Protein AF-A0A1G2HU22-F1 (afdb_monomer)

Solvent-accessible surface area (backbone atoms only — not comparable to full-atom values): 16197 Å² total; per-residue (Å²): 141,85,81,88,82,76,82,80,78,79,79,76,75,81,66,76,78,79,74,48,72,68,58,50,56,30,50,55,49,40,50,53,67,69,37,73,82,42,47,43,65,58,50,53,56,60,51,58,79,68,75,67,52,62,64,51,36,46,33,49,35,37,51,60,44,58,76,45,46,92,72,53,77,56,61,43,31,52,51,21,42,51,44,26,54,35,38,74,72,69,74,46,52,69,68,57,46,54,52,27,48,51,43,19,52,50,54,31,53,54,33,72,68,54,56,82,95,44,49,74,60,26,54,55,50,34,51,46,23,54,46,22,39,56,32,46,58,60,74,81,49,68,96,59,43,66,65,44,29,50,49,43,34,55,48,42,55,57,51,49,52,53,52,51,51,52,50,36,57,73,75,61,77,50,62,71,69,62,55,49,54,54,48,35,38,53,50,33,43,45,47,41,27,38,46,26,84,48,28,73,39,14,94,44,49,89,68,59,71,71,84,58,71,54,40,52,51,33,85,84,26,46,39,48,54,48,42,49,47,30,59,75,70,62,45,48,85,48,34,46,60,51,42,54,45,34,45,78,35,67,56,80,57,63,67,63,44,52,58,36,69,40,94,66,69,60,56,73,50,22,34,69,47,25,54,69,70,61,66,70,69,97,71,86,86,84,131

Nearest PDB structures (foldseek):
  6o6o-assembly1_B  TM=2.304E-01  e=5.676E+00  Mycobacterium tuberculosis
  7p5c-assembly1_B  TM=1.121E-01  e=8.692E+00  Homo sapiens

Structure (mmCIF, N/CA/C/O backbone):
data_AF-A0A1G2HU22-F1
#
_entry.id   AF-A0A1G2HU22-F1
#
loop_
_atom_site.group_PDB
_atom_site.id
_atom_site.type_symbol
_atom_site.label_atom_id
_atom_site.label_alt_id
_atom_site.label_comp_id
_atom_site.label_asym_id
_atom_site.label_entity_id
_atom_site.label_seq_id
_atom_site.pdbx_PDB_ins_code
_atom_site.Cartn_x
_atom_site.Cartn_y
_atom_site.Cartn_z
_atom_site.occupancy
_atom_site.B_iso_or_equiv
_atom_site.auth_seq_id
_atom_site.auth_comp_id
_atom_site.auth_asym_id
_atom_site.auth_atom_id
_atom_site.pdbx_PDB_model_num
ATOM 1 N N . MET A 1 1 ? -5.763 43.547 71.398 1.00 42.28 1 MET A N 1
ATOM 2 C CA . MET A 1 1 ? -5.077 42.270 71.130 1.00 42.28 1 MET A CA 1
ATOM 3 C C . MET A 1 1 ? -5.684 41.731 69.855 1.00 42.28 1 MET A C 1
ATOM 5 O O . MET A 1 1 ? -6.799 41.233 69.882 1.00 42.28 1 MET A O 1
ATOM 9 N N . ALA A 1 2 ? -5.029 42.022 68.737 1.00 42.16 2 ALA A N 1
ATOM 10 C CA . ALA A 1 2 ? -5.410 41.575 67.410 1.00 42.16 2 ALA A CA 1
ATOM 11 C C . ALA A 1 2 ? -4.280 40.656 66.954 1.00 42.16 2 ALA A C 1
ATOM 13 O O . ALA A 1 2 ? -3.159 41.130 66.799 1.00 42.16 2 ALA A O 1
ATOM 14 N N . GLU A 1 3 ? -4.562 39.367 66.805 1.00 40.56 3 GLU A N 1
ATOM 15 C CA . GLU A 1 3 ? -3.652 38.424 66.162 1.00 40.56 3 GLU A CA 1
ATOM 16 C C . GLU A 1 3 ? -4.411 37.717 65.042 1.00 40.56 3 GLU A C 1
ATOM 18 O O . GLU A 1 3 ? -5.296 36.888 65.241 1.00 40.56 3 GLU A O 1
ATOM 23 N N . THR A 1 4 ? -4.079 38.172 63.842 1.00 43.22 4 THR A N 1
ATOM 24 C CA . THR A 1 4 ? -4.298 37.580 62.528 1.00 43.22 4 THR A CA 1
ATOM 25 C C . THR A 1 4 ? -3.760 36.150 62.490 1.00 43.22 4 THR A C 1
ATOM 27 O O . THR A 1 4 ? -2.552 35.953 62.579 1.00 43.22 4 THR A O 1
ATOM 30 N N . SER A 1 5 ? -4.632 35.160 62.290 1.00 41.53 5 SER A N 1
ATOM 31 C CA . SER A 1 5 ? -4.230 33.816 61.863 1.00 41.53 5 SER A CA 1
ATOM 32 C C . SER A 1 5 ? -4.478 33.711 60.360 1.00 41.53 5 SER A C 1
ATOM 34 O O . SER A 1 5 ? -5.604 33.520 59.902 1.00 41.53 5 SER A O 1
ATOM 36 N N . LEU A 1 6 ? -3.415 33.955 59.594 1.00 40.16 6 LEU A N 1
ATOM 37 C CA . LEU A 1 6 ? -3.333 33.633 58.177 1.00 40.16 6 LEU A CA 1
ATOM 38 C C . LEU A 1 6 ? -3.185 32.114 58.073 1.00 40.16 6 LEU A C 1
ATOM 40 O O . LEU A 1 6 ? -2.183 31.554 58.506 1.00 40.16 6 LEU A O 1
ATOM 44 N N . THR A 1 7 ? -4.193 31.448 57.522 1.00 41.09 7 THR A N 1
ATOM 45 C CA . THR A 1 7 ? -4.067 30.080 57.018 1.00 41.09 7 THR A CA 1
ATOM 46 C C . THR A 1 7 ? -3.057 30.080 55.874 1.00 41.09 7 THR A C 1
ATOM 48 O O . THR A 1 7 ? -3.370 30.541 54.775 1.00 41.09 7 THR A O 1
ATOM 51 N N . GLU A 1 8 ? -1.845 29.596 56.145 1.00 40.81 8 GLU A N 1
ATOM 52 C CA . GLU A 1 8 ? -0.852 29.247 55.131 1.00 40.81 8 GLU A CA 1
ATOM 53 C C . GLU A 1 8 ? -1.447 28.166 54.220 1.00 40.81 8 GLU A C 1
ATOM 55 O O . GLU A 1 8 ? -1.653 27.020 54.619 1.00 40.81 8 GLU A O 1
ATOM 60 N N . GLN A 1 9 ? -1.781 28.553 52.989 1.00 43.59 9 GLN A N 1
ATOM 61 C CA . GLN A 1 9 ? -1.995 27.606 51.905 1.00 43.59 9 GLN A CA 1
ATOM 62 C C . GLN A 1 9 ? -0.641 26.980 51.589 1.00 43.59 9 GLN A C 1
ATOM 64 O O . GLN A 1 9 ? 0.263 27.669 51.126 1.00 43.59 9 GLN A O 1
ATOM 69 N N . ASN A 1 10 ? -0.514 25.687 51.867 1.00 39.09 10 ASN A N 1
ATOM 70 C CA . ASN A 1 10 ? 0.615 24.873 51.451 1.00 39.09 10 ASN A CA 1
ATOM 71 C C . ASN A 1 10 ? 0.606 24.822 49.909 1.00 39.09 10 ASN A C 1
ATOM 73 O O . ASN A 1 10 ? -0.346 24.268 49.348 1.00 39.09 10 ASN A O 1
ATOM 77 N N . PRO A 1 11 ? 1.580 25.411 49.194 1.00 41.59 11 PRO A N 1
ATOM 78 C CA . PRO A 1 11 ? 1.723 25.162 47.775 1.00 41.59 11 PRO A CA 1
ATOM 79 C C . PRO A 1 11 ? 2.421 23.809 47.679 1.00 41.59 11 PRO A C 1
ATOM 81 O O . PRO A 1 11 ? 3.648 23.749 47.652 1.00 41.59 11 PRO A O 1
ATOM 84 N N . GLU A 1 12 ? 1.649 22.719 47.720 1.00 45.72 12 GLU A N 1
ATOM 85 C CA . GLU A 1 12 ? 2.188 21.426 47.315 1.00 45.72 12 GLU A CA 1
ATOM 86 C C . GLU A 1 12 ? 2.732 21.596 45.901 1.00 45.72 12 GLU A C 1
ATOM 88 O O . GLU A 1 12 ? 2.016 21.891 44.941 1.00 45.72 12 GLU A O 1
ATOM 93 N N . GLU A 1 13 ? 4.055 21.526 45.862 1.00 43.59 13 GLU A N 1
ATOM 94 C CA . GLU A 1 13 ? 4.917 21.454 44.711 1.00 43.59 13 GLU A CA 1
ATOM 95 C C . GLU A 1 13 ? 4.261 20.576 43.652 1.00 43.59 13 GLU A C 1
ATOM 97 O O . GLU A 1 13 ? 4.243 19.350 43.745 1.00 43.59 13 GLU A O 1
ATOM 102 N N . ASN A 1 14 ? 3.745 21.217 42.608 1.00 44.34 14 ASN A N 1
ATOM 103 C CA . ASN A 1 14 ? 3.513 20.558 41.339 1.00 44.34 14 ASN A CA 1
ATOM 104 C C . ASN A 1 14 ? 4.911 20.300 40.754 1.00 44.34 14 ASN A C 1
ATOM 106 O O . ASN A 1 14 ? 5.404 21.065 39.919 1.00 44.34 14 ASN A O 1
ATOM 110 N N . SER A 1 15 ? 5.618 19.307 41.307 1.00 46.81 15 SER A N 1
ATOM 111 C CA . SER A 1 15 ? 6.866 18.837 40.724 1.00 46.81 15 SER A CA 1
ATOM 112 C C . SER A 1 15 ? 6.523 18.378 39.303 1.00 46.81 15 SER A C 1
ATOM 114 O O . SER A 1 15 ? 5.485 17.738 39.105 1.00 46.81 15 SER A O 1
ATOM 116 N N . PRO A 1 16 ? 7.297 18.771 38.278 1.00 52.88 16 PRO A N 1
ATOM 117 C CA . PRO A 1 16 ? 7.058 18.264 36.937 1.00 52.88 16 PRO A CA 1
ATOM 118 C C . PRO A 1 16 ? 7.122 16.740 37.024 1.00 52.88 16 PRO A C 1
ATOM 120 O O . PRO A 1 16 ? 8.159 16.224 37.437 1.00 52.88 16 PRO A O 1
ATOM 123 N N . GLU A 1 17 ? 6.026 16.042 36.696 1.00 61.97 17 GLU A N 1
ATOM 124 C CA . GLU A 1 17 ? 6.013 14.579 36.612 1.00 61.97 17 GLU A CA 1
ATOM 125 C C . GLU A 1 17 ? 7.262 14.139 35.842 1.00 61.97 17 GLU A C 1
ATOM 127 O O . GLU A 1 17 ? 7.421 14.460 34.661 1.00 61.97 17 GLU A O 1
ATOM 132 N N . GLU A 1 18 ? 8.189 13.478 36.535 1.00 75.69 18 GLU A N 1
ATOM 133 C CA . GLU A 1 18 ? 9.461 13.067 35.959 1.00 75.69 18 GLU A CA 1
ATOM 134 C C . GLU A 1 18 ? 9.154 11.992 34.908 1.00 75.69 18 GLU A C 1
ATOM 136 O O . GLU A 1 18 ? 8.807 10.852 35.222 1.00 75.69 18 GLU A O 1
ATOM 141 N N . ILE A 1 19 ? 9.169 12.396 33.635 1.00 79.31 19 ILE A N 1
ATOM 142 C CA . ILE A 1 19 ? 8.834 11.524 32.509 1.00 79.31 19 ILE A CA 1
ATOM 143 C C . ILE A 1 19 ? 9.835 10.368 32.502 1.00 79.31 19 ILE A C 1
ATOM 145 O O . ILE A 1 19 ? 11.045 10.590 32.431 1.00 79.31 19 ILE A O 1
ATOM 149 N N . SER A 1 20 ? 9.337 9.130 32.551 1.00 86.25 20 SER A N 1
ATOM 150 C CA . SER A 1 20 ? 10.213 7.958 32.531 1.00 86.25 20 SER A CA 1
ATOM 151 C C . SER A 1 20 ? 11.048 7.916 31.238 1.00 86.25 20 SER A C 1
ATOM 153 O O . SER A 1 20 ? 10.565 8.331 30.179 1.00 86.25 20 SER A O 1
ATOM 155 N N . PRO A 1 21 ? 12.280 7.370 31.268 1.00 85.25 21 PRO A N 1
ATOM 156 C CA . PRO A 1 21 ? 13.103 7.224 30.064 1.00 85.25 21 PRO A CA 1
ATOM 157 C C . PRO A 1 21 ? 12.393 6.483 28.917 1.00 85.25 21 PRO A C 1
ATOM 159 O O . PRO A 1 21 ? 12.582 6.817 27.751 1.00 85.25 21 PRO A O 1
ATOM 162 N N . GLU A 1 22 ? 11.536 5.514 29.246 1.00 80.62 22 GLU A N 1
ATOM 163 C CA . GLU A 1 22 ? 10.733 4.758 28.277 1.00 80.62 22 GLU A CA 1
ATOM 164 C C . GLU A 1 22 ? 9.661 5.626 27.601 1.00 80.62 22 GLU A C 1
ATOM 166 O O . GLU A 1 22 ? 9.455 5.537 26.390 1.00 80.62 22 GLU A O 1
ATOM 171 N N . GLU A 1 23 ? 8.992 6.491 28.370 1.00 80.56 23 GLU A N 1
ATOM 172 C CA . GLU A 1 23 ? 7.986 7.423 27.856 1.00 80.56 23 GLU A CA 1
ATOM 173 C C . GLU A 1 23 ? 8.632 8.514 26.991 1.00 80.56 23 GLU A C 1
ATOM 175 O O . GLU A 1 23 ? 8.056 8.905 25.974 1.00 80.56 23 GLU A O 1
ATOM 180 N N . LEU A 1 24 ? 9.842 8.965 27.337 1.00 83.75 24 LEU A N 1
ATOM 181 C CA . LEU A 1 24 ? 10.611 9.890 26.504 1.00 83.75 24 LEU A CA 1
ATOM 182 C C . LEU A 1 24 ? 11.011 9.240 25.172 1.00 83.75 24 LEU A C 1
ATOM 184 O O . LEU A 1 24 ? 10.717 9.784 24.111 1.00 83.75 24 LEU A O 1
ATOM 188 N N . GLU A 1 25 ? 11.579 8.032 25.207 1.00 82.06 25 GLU A N 1
ATOM 189 C CA . GLU A 1 25 ? 11.969 7.302 23.994 1.00 82.06 25 GLU A CA 1
ATOM 190 C C . GLU A 1 25 ? 10.758 7.002 23.091 1.00 82.06 25 GLU A C 1
ATOM 192 O O . GLU A 1 25 ? 10.841 7.034 21.862 1.00 82.06 25 GLU A O 1
ATOM 197 N N . ARG A 1 26 ? 9.595 6.716 23.687 1.00 80.31 26 ARG A N 1
ATOM 198 C CA . ARG A 1 26 ? 8.328 6.567 22.963 1.00 80.31 26 ARG A CA 1
ATOM 199 C C . ARG A 1 26 ? 7.941 7.861 22.240 1.00 80.31 26 ARG A C 1
ATOM 201 O O . ARG A 1 26 ? 7.662 7.801 21.044 1.00 80.31 26 ARG A O 1
ATOM 208 N N . ARG A 1 27 ? 7.946 9.004 22.934 1.00 82.19 27 ARG A N 1
ATOM 209 C CA . ARG A 1 27 ? 7.609 10.319 22.354 1.00 82.19 27 ARG A CA 1
ATOM 210 C C . ARG A 1 27 ? 8.564 10.714 21.233 1.00 82.19 27 ARG A C 1
ATOM 212 O O . ARG A 1 27 ? 8.102 11.168 20.192 1.00 82.19 27 ARG A O 1
ATOM 219 N N . ASP A 1 28 ? 9.861 10.476 21.401 1.00 85.38 28 ASP A N 1
ATOM 220 C CA . ASP A 1 28 ? 10.865 10.774 20.374 1.00 85.38 28 ASP A CA 1
ATOM 221 C C . ASP A 1 28 ? 10.613 9.979 19.090 1.00 85.38 28 ASP A C 1
ATOM 223 O O . ASP A 1 28 ? 10.744 10.494 17.977 1.00 85.38 28 ASP A O 1
ATOM 227 N N . ARG A 1 29 ? 10.228 8.708 19.227 1.00 83.38 29 ARG A N 1
ATOM 228 C CA . ARG A 1 29 ? 9.889 7.868 18.079 1.00 83.38 29 ARG A CA 1
ATOM 229 C C . ARG A 1 29 ? 8.563 8.271 17.429 1.00 83.38 29 ARG A C 1
ATOM 231 O O . ARG A 1 29 ? 8.470 8.252 16.205 1.00 83.38 29 ARG A O 1
ATOM 238 N N . GLU A 1 30 ? 7.569 8.670 18.222 1.00 82.38 30 GLU A N 1
ATOM 239 C CA . GLU A 1 30 ? 6.296 9.218 17.731 1.00 82.38 30 GLU A CA 1
ATOM 240 C C . GLU A 1 30 ? 6.519 10.494 16.912 1.00 82.38 30 GLU A C 1
ATOM 242 O O . GLU A 1 30 ? 6.003 10.617 15.804 1.00 82.38 30 GLU A O 1
ATOM 247 N N . GLN A 1 31 ? 7.368 11.400 17.400 1.00 85.56 31 GLN A N 1
ATOM 248 C CA . GLN A 1 31 ? 7.752 12.605 16.667 1.00 85.56 31 GLN A CA 1
ATOM 249 C C . GLN A 1 31 ? 8.458 12.275 15.353 1.00 85.56 31 GLN A C 1
ATOM 251 O O . GLN A 1 31 ? 8.092 12.823 14.319 1.00 85.56 31 GLN A O 1
ATOM 256 N N . GLN A 1 32 ? 9.415 11.342 15.361 1.00 87.44 32 GLN A N 1
ATOM 257 C CA . GLN A 1 32 ? 10.073 10.900 14.128 1.00 87.44 32 GLN A CA 1
ATOM 258 C C . GLN A 1 32 ? 9.082 10.273 13.137 1.00 87.44 32 GLN A C 1
ATOM 260 O O . GLN A 1 32 ? 9.230 10.443 11.933 1.00 87.44 32 GLN A O 1
ATOM 265 N N . TRP A 1 33 ? 8.077 9.536 13.607 1.00 85.88 33 TRP A N 1
ATOM 266 C CA . TRP A 1 33 ? 7.070 8.926 12.736 1.00 85.88 33 TRP A CA 1
ATOM 267 C C . TRP A 1 33 ? 6.165 9.971 12.061 1.00 85.88 33 TRP A C 1
ATOM 269 O O . TRP A 1 33 ? 5.897 9.899 10.855 1.00 85.88 33 TRP A O 1
ATOM 279 N N . LEU A 1 34 ? 5.738 10.971 12.833 1.00 84.25 34 LEU A N 1
ATOM 280 C CA . LEU A 1 34 ? 4.860 12.047 12.373 1.00 84.25 34 LEU A CA 1
ATOM 281 C C . LEU A 1 34 ? 5.597 13.138 11.581 1.00 84.25 34 LEU A C 1
ATOM 283 O O . LEU A 1 34 ? 4.949 13.907 10.875 1.00 84.25 34 LEU A O 1
ATOM 287 N N . ASP A 1 35 ? 6.928 13.199 11.659 1.00 86.62 35 ASP A N 1
ATOM 288 C CA . ASP A 1 35 ? 7.737 14.178 10.933 1.00 86.62 35 ASP A CA 1
ATOM 289 C C . ASP A 1 35 ? 7.604 13.988 9.405 1.00 86.62 35 ASP A C 1
ATOM 291 O O . ASP A 1 35 ? 8.031 12.957 8.865 1.00 86.62 35 ASP A O 1
ATOM 295 N N . PRO A 1 36 ? 7.024 14.960 8.673 1.00 82.94 36 PRO A N 1
ATOM 296 C CA . PRO A 1 36 ? 6.849 14.867 7.226 1.00 82.94 36 PRO A CA 1
ATOM 297 C C . PRO A 1 36 ? 8.173 14.821 6.452 1.00 82.94 36 PRO A C 1
ATOM 299 O O . PRO A 1 36 ? 8.167 14.385 5.302 1.00 82.94 36 PRO A O 1
ATOM 302 N N . GLU A 1 37 ? 9.288 15.238 7.058 1.00 85.88 37 GLU A N 1
ATOM 303 C CA . GLU A 1 37 ? 10.620 15.217 6.446 1.00 85.88 37 GLU A CA 1
ATOM 304 C C . GLU A 1 37 ? 11.421 13.952 6.785 1.00 85.88 37 GLU A C 1
ATOM 306 O O . GLU A 1 37 ? 12.535 13.772 6.283 1.00 85.88 37 GLU A O 1
ATOM 311 N N . ASN A 1 38 ? 10.878 13.049 7.608 1.00 87.06 38 ASN A N 1
ATOM 312 C CA . ASN A 1 38 ? 11.565 11.802 7.909 1.00 87.06 38 ASN A CA 1
ATOM 313 C C . ASN A 1 38 ? 11.589 10.874 6.689 1.00 87.06 38 ASN A C 1
ATOM 315 O O . ASN A 1 38 ? 10.594 10.705 5.981 1.00 87.06 38 ASN A O 1
ATOM 319 N N . THR A 1 39 ? 12.736 10.241 6.447 1.00 88.62 39 THR A N 1
ATOM 320 C CA . THR A 1 39 ? 12.910 9.389 5.271 1.00 88.62 39 THR A CA 1
ATOM 321 C C . THR A 1 39 ? 12.218 8.044 5.451 1.00 88.62 39 THR A C 1
ATOM 323 O O . THR A 1 39 ? 12.166 7.478 6.548 1.00 88.62 39 THR A O 1
ATOM 326 N N . SER A 1 40 ? 11.751 7.473 4.344 1.00 89.56 40 SER A N 1
ATOM 327 C CA . SER A 1 40 ? 11.140 6.144 4.310 1.00 89.56 40 SER A CA 1
ATOM 328 C C . SER A 1 40 ? 12.052 5.067 4.896 1.00 89.56 40 SER A C 1
ATOM 330 O O . SER A 1 40 ? 11.573 4.152 5.562 1.00 89.56 40 SER A O 1
ATOM 332 N N . GLU A 1 41 ? 13.374 5.164 4.700 1.00 89.69 41 GLU A N 1
ATOM 333 C CA . GLU A 1 41 ? 14.332 4.224 5.290 1.00 89.69 41 GLU A CA 1
ATOM 334 C C . GLU A 1 41 ? 14.365 4.310 6.817 1.00 89.69 41 GLU A C 1
ATOM 336 O O . GLU A 1 41 ? 14.432 3.283 7.496 1.00 89.69 41 GLU A O 1
ATOM 341 N N . ASN A 1 42 ? 14.324 5.521 7.372 1.00 88.81 42 ASN A N 1
ATOM 342 C CA . ASN A 1 42 ? 14.274 5.721 8.816 1.00 88.81 42 ASN A CA 1
ATOM 343 C C . ASN A 1 42 ? 12.940 5.236 9.384 1.00 88.81 42 ASN A C 1
ATOM 345 O O . ASN A 1 42 ? 12.931 4.491 10.365 1.00 88.81 42 ASN A O 1
ATOM 349 N N . MET A 1 43 ? 11.828 5.561 8.725 1.00 88.44 43 MET A N 1
ATOM 350 C CA . MET A 1 43 ? 10.503 5.059 9.088 1.00 88.44 43 MET A CA 1
ATOM 351 C C . MET A 1 43 ? 10.457 3.523 9.079 1.00 88.44 43 MET A C 1
ATOM 353 O O . MET A 1 43 ? 10.009 2.919 10.051 1.00 88.44 43 MET A O 1
ATOM 357 N N . LEU A 1 44 ? 11.016 2.864 8.056 1.00 88.19 44 LEU A N 1
ATOM 358 C CA . LEU A 1 44 ? 11.132 1.400 7.988 1.00 88.19 44 LEU A CA 1
ATOM 359 C C . LEU A 1 44 ? 12.002 0.811 9.111 1.00 88.19 44 LEU A C 1
ATOM 361 O O . LEU A 1 44 ? 11.737 -0.297 9.584 1.00 88.19 44 LEU A O 1
ATOM 365 N N . ARG A 1 45 ? 13.044 1.517 9.567 1.00 87.44 45 ARG A N 1
ATOM 366 C CA . ARG A 1 45 ? 13.853 1.098 10.728 1.00 87.44 45 ARG A CA 1
ATOM 367 C C . ARG A 1 45 ? 13.083 1.226 12.040 1.00 87.44 45 ARG A C 1
ATOM 369 O O . ARG A 1 45 ? 13.253 0.363 12.904 1.00 87.44 45 ARG A O 1
ATOM 376 N N . LEU A 1 46 ? 12.252 2.260 12.177 1.00 84.38 46 LEU A N 1
ATOM 377 C CA . LEU A 1 46 ? 11.374 2.454 13.332 1.00 84.38 46 LEU A CA 1
ATOM 378 C C . LEU A 1 46 ? 10.385 1.289 13.457 1.00 84.38 46 LEU A C 1
ATOM 380 O O . LEU A 1 46 ? 10.329 0.646 14.506 1.00 84.38 46 LEU A O 1
ATOM 384 N N . VAL A 1 47 ? 9.690 0.940 12.368 1.00 80.81 47 VAL A N 1
ATOM 385 C CA . VAL A 1 47 ? 8.687 -0.140 12.381 1.00 80.81 47 VAL A CA 1
ATOM 386 C C . VAL A 1 47 ? 9.278 -1.549 12.454 1.00 80.81 47 VAL A C 1
ATOM 388 O O . VAL A 1 47 ? 8.621 -2.461 12.958 1.00 80.81 47 VAL A O 1
ATOM 391 N N . ARG A 1 48 ? 10.537 -1.761 12.036 1.00 79.75 48 ARG A N 1
ATOM 392 C CA . ARG A 1 48 ? 11.207 -3.071 12.169 1.00 79.75 48 ARG A CA 1
ATOM 393 C C . ARG A 1 48 ? 11.240 -3.555 13.615 1.00 79.75 48 ARG A C 1
ATOM 395 O O . ARG A 1 48 ? 11.034 -4.736 13.876 1.00 79.75 48 ARG A O 1
ATOM 402 N N . ARG A 1 49 ? 11.492 -2.644 14.559 1.00 68.06 49 ARG A N 1
ATOM 403 C CA . ARG A 1 49 ? 11.679 -2.964 15.985 1.00 68.06 49 ARG A CA 1
ATOM 404 C C . ARG A 1 49 ? 10.399 -3.414 16.690 1.00 68.06 49 ARG A C 1
ATOM 406 O O . ARG A 1 49 ? 10.461 -3.843 17.834 1.00 68.06 49 ARG A O 1
ATOM 413 N N . MET A 1 50 ? 9.261 -3.336 16.012 1.00 65.19 50 MET A N 1
ATOM 414 C CA . MET A 1 50 ? 7.956 -3.635 16.582 1.00 65.19 50 MET A CA 1
ATOM 415 C C . MET A 1 50 ? 7.424 -5.047 16.325 1.00 65.19 50 MET A C 1
ATOM 417 O O . MET A 1 50 ? 6.413 -5.420 16.913 1.00 65.19 50 MET A O 1
ATOM 421 N N . GLY A 1 51 ? 8.025 -5.806 15.404 1.00 59.75 51 GLY A N 1
ATOM 422 C CA . GLY A 1 51 ? 7.487 -7.115 15.010 1.00 59.75 51 GLY A CA 1
ATOM 423 C C . GLY A 1 51 ? 6.155 -7.041 14.244 1.00 59.75 51 GLY A C 1
ATOM 424 O O . GLY A 1 51 ? 5.261 -7.852 14.477 1.00 59.75 51 GLY A O 1
ATOM 425 N N . LEU A 1 52 ? 6.000 -6.055 13.350 1.00 65.06 52 LEU A N 1
ATOM 426 C CA . LEU A 1 52 ? 4.804 -5.905 12.509 1.00 65.06 52 LEU A CA 1
ATOM 427 C C . LEU A 1 52 ? 4.638 -7.053 11.498 1.00 65.06 52 LEU A C 1
ATOM 429 O O . LEU A 1 52 ? 5.602 -7.686 11.072 1.00 65.06 52 LEU A O 1
ATOM 433 N N . SER A 1 53 ? 3.389 -7.282 11.078 1.00 71.25 53 SER A N 1
ATOM 434 C CA . SER A 1 53 ? 3.004 -8.369 10.168 1.00 71.25 53 SER A CA 1
ATOM 435 C C . SER A 1 53 ? 3.701 -8.279 8.805 1.00 71.25 53 SER A C 1
ATOM 437 O O . SER A 1 53 ? 3.629 -7.251 8.127 1.00 71.25 53 SER A O 1
ATOM 439 N N . ARG A 1 54 ? 4.284 -9.400 8.349 1.00 79.19 54 ARG A N 1
ATOM 440 C CA . ARG A 1 54 ? 4.874 -9.589 7.005 1.00 79.19 54 ARG A CA 1
ATOM 441 C C . ARG A 1 54 ? 3.995 -9.046 5.879 1.00 79.19 54 ARG A C 1
ATOM 443 O O . ARG A 1 54 ? 4.496 -8.444 4.931 1.00 79.19 54 ARG A O 1
ATOM 450 N N . ARG A 1 55 ? 2.673 -9.209 6.011 1.00 86.56 55 ARG A N 1
ATOM 451 C CA . ARG A 1 55 ? 1.676 -8.707 5.056 1.00 86.56 55 ARG A CA 1
ATOM 452 C C . ARG A 1 55 ? 1.841 -7.209 4.784 1.00 86.56 55 ARG A C 1
ATOM 454 O O . ARG A 1 55 ? 1.755 -6.801 3.634 1.00 86.56 55 ARG A O 1
ATOM 461 N N . LYS A 1 56 ? 2.132 -6.398 5.804 1.00 87.19 56 LYS A N 1
ATOM 462 C CA . LYS A 1 56 ? 2.245 -4.937 5.669 1.00 87.19 56 LYS A CA 1
ATOM 463 C C . LYS A 1 56 ? 3.458 -4.523 4.832 1.00 87.19 56 LYS A C 1
ATOM 465 O O . LYS A 1 56 ? 3.316 -3.695 3.940 1.00 87.19 56 LYS A O 1
ATOM 470 N N . TYR A 1 57 ? 4.619 -5.156 5.028 1.00 88.56 57 TYR A N 1
ATOM 471 C CA . TYR A 1 57 ? 5.786 -4.916 4.167 1.00 88.56 57 TYR A CA 1
ATOM 472 C C . TYR A 1 57 ? 5.506 -5.296 2.712 1.00 88.56 57 TYR A C 1
ATOM 474 O O . TYR A 1 57 ? 5.845 -4.546 1.801 1.00 88.56 57 TYR A O 1
ATOM 482 N N . ARG A 1 58 ? 4.836 -6.430 2.487 1.00 90.62 58 ARG A N 1
ATOM 483 C CA . ARG A 1 58 ? 4.475 -6.894 1.140 1.00 90.62 58 ARG A CA 1
ATOM 484 C C . ARG A 1 58 ? 3.493 -5.932 0.456 1.00 90.62 58 ARG A C 1
ATOM 486 O O . ARG A 1 58 ? 3.676 -5.607 -0.715 1.00 90.62 58 ARG A O 1
ATOM 493 N N . LEU A 1 59 ? 2.510 -5.411 1.196 1.00 92.31 59 LEU A N 1
ATOM 494 C CA . LEU A 1 59 ? 1.586 -4.378 0.713 1.00 92.31 59 LEU A CA 1
ATOM 495 C C . LEU A 1 59 ? 2.296 -3.063 0.402 1.00 92.31 59 LEU A C 1
ATOM 497 O O . LEU A 1 59 ? 2.008 -2.462 -0.627 1.00 92.31 59 LEU A O 1
ATOM 501 N N . PHE A 1 60 ? 3.263 -2.655 1.227 1.00 93.50 60 PHE A N 1
ATOM 502 C CA . PHE A 1 60 ? 4.074 -1.468 0.959 1.00 93.50 60 PHE A CA 1
ATOM 503 C C . PHE A 1 60 ? 4.873 -1.617 -0.337 1.00 93.50 60 PHE A C 1
ATOM 505 O O . PHE A 1 60 ? 4.808 -0.743 -1.199 1.00 93.50 60 PHE A O 1
ATOM 512 N N . ILE A 1 61 ? 5.540 -2.759 -0.536 1.00 93.81 61 ILE A N 1
ATOM 513 C CA . ILE A 1 61 ? 6.260 -3.040 -1.785 1.00 93.81 61 ILE A CA 1
ATOM 514 C C . ILE A 1 61 ? 5.304 -2.976 -2.988 1.00 93.81 61 ILE A C 1
ATOM 516 O O . ILE A 1 61 ? 5.622 -2.359 -4.007 1.00 93.81 61 ILE A O 1
ATOM 520 N N . ASN A 1 62 ? 4.112 -3.570 -2.877 1.00 94.81 62 ASN A N 1
ATOM 521 C CA . ASN A 1 62 ? 3.122 -3.561 -3.954 1.00 94.81 62 ASN A CA 1
ATOM 522 C C . ASN A 1 62 ? 2.579 -2.142 -4.229 1.00 94.81 62 ASN A C 1
ATOM 524 O O . ASN A 1 62 ? 2.475 -1.727 -5.384 1.00 94.81 62 ASN A O 1
ATOM 528 N N . ALA A 1 63 ? 2.323 -1.346 -3.188 1.00 95.38 63 ALA A N 1
ATOM 529 C CA . ALA A 1 63 ? 1.931 0.057 -3.315 1.00 95.38 63 ALA A CA 1
ATOM 530 C C . ALA A 1 63 ? 3.009 0.897 -4.024 1.00 95.38 63 ALA A C 1
ATOM 532 O O . ALA A 1 63 ? 2.692 1.657 -4.943 1.00 95.38 63 ALA A O 1
ATOM 533 N N . CYS A 1 64 ? 4.286 0.690 -3.687 1.00 95.00 64 CYS A N 1
ATOM 534 C CA . CYS A 1 64 ? 5.416 1.300 -4.388 1.00 95.00 64 CYS A CA 1
ATOM 535 C C . CYS A 1 64 ? 5.414 0.951 -5.884 1.00 95.00 64 CYS A C 1
ATOM 537 O O . CYS A 1 64 ? 5.536 1.849 -6.721 1.00 95.00 64 CYS A O 1
ATOM 539 N N . CYS A 1 65 ? 5.195 -0.322 -6.235 1.00 95.25 65 CYS A N 1
ATOM 540 C CA . CYS A 1 65 ? 5.087 -0.768 -7.627 1.00 95.25 65 CYS A CA 1
ATOM 541 C C . CYS A 1 65 ? 3.908 -0.105 -8.356 1.00 95.25 65 CYS A C 1
ATOM 543 O O . CYS A 1 65 ? 4.051 0.390 -9.476 1.00 95.25 65 CYS A O 1
ATOM 545 N N . ARG A 1 66 ? 2.739 -0.039 -7.707 1.00 94.75 66 ARG A N 1
ATOM 546 C CA . ARG A 1 66 ? 1.534 0.602 -8.255 1.00 94.75 66 ARG A CA 1
ATOM 547 C C . ARG A 1 66 ? 1.721 2.104 -8.483 1.00 94.75 66 ARG A C 1
ATOM 549 O O . ARG A 1 66 ? 1.153 2.637 -9.433 1.00 94.75 66 ARG A O 1
ATOM 556 N N . SER A 1 67 ? 2.562 2.782 -7.701 1.00 93.19 67 SER A N 1
ATOM 557 C CA . SER A 1 67 ? 2.832 4.220 -7.869 1.00 93.19 67 SER A CA 1
ATOM 558 C C . SER A 1 67 ? 3.525 4.580 -9.199 1.00 93.19 67 SER A C 1
ATOM 560 O O . SER A 1 67 ? 3.560 5.753 -9.588 1.00 93.19 67 SER A O 1
ATOM 562 N N . VAL A 1 68 ? 4.090 3.587 -9.898 1.00 92.25 68 VAL A N 1
ATOM 563 C CA . VAL A 1 68 ? 4.719 3.724 -11.224 1.00 92.25 68 VAL A CA 1
ATOM 564 C C . VAL A 1 68 ? 4.038 2.862 -12.288 1.00 92.25 68 VAL A C 1
ATOM 566 O O . VAL A 1 68 ? 4.602 2.638 -13.357 1.00 92.25 68 VAL A O 1
ATOM 569 N N . TRP A 1 69 ? 2.804 2.415 -12.037 1.00 93.81 69 TRP A N 1
ATOM 570 C CA . TRP A 1 69 ? 2.040 1.531 -12.925 1.00 93.81 69 TRP A CA 1
ATOM 571 C C . TRP A 1 69 ? 1.984 2.011 -14.382 1.00 93.81 69 TRP A C 1
ATOM 573 O O . TRP A 1 69 ? 2.192 1.233 -15.311 1.00 93.81 69 TRP A O 1
ATOM 583 N N . SER A 1 70 ? 1.767 3.313 -14.593 1.00 91.75 70 SER A N 1
ATOM 584 C CA . SER A 1 70 ? 1.717 3.926 -15.928 1.00 91.75 70 SER A CA 1
ATOM 585 C C . SER A 1 70 ? 3.049 3.872 -16.682 1.00 91.75 70 SER A C 1
ATOM 587 O O . SER A 1 70 ? 3.060 3.982 -17.904 1.00 91.75 70 SER A O 1
ATOM 589 N N . SER A 1 71 ? 4.163 3.700 -15.966 1.00 91.06 71 SER A N 1
ATOM 590 C CA . SER A 1 71 ? 5.506 3.576 -16.542 1.00 91.06 71 SER A CA 1
ATOM 591 C C . SER A 1 71 ? 5.892 2.125 -16.832 1.00 91.06 71 SER A C 1
ATOM 593 O O . SER A 1 71 ? 6.810 1.903 -17.613 1.00 91.06 71 SER A O 1
ATOM 595 N N . MET A 1 72 ? 5.203 1.138 -16.247 1.00 91.94 72 MET A N 1
ATOM 596 C CA . MET A 1 72 ? 5.399 -0.282 -16.559 1.00 91.94 72 MET A CA 1
ATOM 597 C C . MET A 1 72 ? 4.800 -0.581 -17.937 1.00 91.94 72 MET A C 1
ATOM 599 O O . MET A 1 72 ? 3.588 -0.743 -18.050 1.00 91.94 72 MET A O 1
ATOM 603 N N . ILE A 1 73 ? 5.628 -0.580 -18.987 1.00 86.44 73 ILE A N 1
ATOM 604 C CA . ILE A 1 73 ? 5.192 -0.830 -20.376 1.00 86.44 73 ILE A CA 1
ATOM 605 C C . ILE A 1 73 ? 5.104 -2.332 -20.662 1.00 86.44 73 ILE A C 1
ATOM 607 O O . ILE A 1 73 ? 4.179 -2.771 -21.339 1.00 86.44 73 ILE A O 1
ATOM 611 N N . ASP A 1 74 ? 6.057 -3.110 -20.148 1.00 91.31 74 ASP A N 1
ATOM 612 C CA . ASP A 1 74 ? 6.040 -4.567 -20.279 1.00 91.31 74 ASP A CA 1
ATOM 613 C C . ASP A 1 74 ? 4.966 -5.168 -19.372 1.00 91.31 74 ASP A C 1
ATOM 615 O O . ASP A 1 74 ? 4.989 -4.988 -18.149 1.00 91.31 74 ASP A O 1
ATOM 619 N N . GLU A 1 75 ? 4.027 -5.884 -19.983 1.00 94.44 75 GLU A N 1
ATOM 620 C CA . GLU A 1 75 ? 2.867 -6.443 -19.293 1.00 94.44 75 GLU A CA 1
ATOM 621 C C . GLU A 1 75 ? 3.274 -7.456 -18.215 1.00 94.44 75 GLU A C 1
ATOM 623 O O . GLU A 1 75 ? 2.651 -7.506 -17.158 1.00 94.44 75 GLU A O 1
ATOM 628 N N . ARG A 1 76 ? 4.409 -8.152 -18.381 1.00 95.94 76 ARG A N 1
ATOM 629 C CA . ARG A 1 76 ? 4.914 -9.115 -17.387 1.00 95.94 76 ARG A CA 1
ATOM 630 C C . ARG A 1 76 ? 5.233 -8.449 -16.045 1.00 95.94 76 ARG A C 1
ATOM 632 O O . ARG A 1 76 ? 5.126 -9.087 -14.996 1.00 95.94 76 ARG A O 1
ATOM 639 N N . CYS A 1 77 ? 5.587 -7.159 -16.045 1.00 95.38 77 CYS A N 1
ATOM 640 C CA . CYS A 1 77 ? 5.779 -6.391 -14.811 1.00 95.38 77 CYS A CA 1
ATOM 641 C C . CYS A 1 77 ? 4.444 -6.168 -14.089 1.00 95.38 77 CYS A C 1
ATOM 643 O O . CYS A 1 77 ? 4.366 -6.340 -12.874 1.00 95.38 77 CYS A O 1
ATOM 645 N N . ARG A 1 78 ? 3.393 -5.803 -14.832 1.00 96.50 78 ARG A N 1
ATOM 646 C CA . ARG A 1 78 ? 2.051 -5.550 -14.289 1.00 96.50 78 ARG A CA 1
ATOM 647 C C . ARG A 1 78 ? 1.407 -6.826 -13.769 1.00 96.50 78 ARG A C 1
ATOM 649 O O . ARG A 1 78 ? 0.950 -6.842 -12.627 1.00 96.50 78 ARG A O 1
ATOM 656 N N . GLU A 1 79 ? 1.475 -7.896 -14.556 1.00 96.19 79 GLU A N 1
ATOM 657 C CA . GLU A 1 79 ? 1.040 -9.238 -14.165 1.00 96.19 79 GLU A CA 1
ATOM 658 C C . GLU A 1 79 ? 1.713 -9.673 -12.858 1.00 96.19 79 GLU A C 1
ATOM 660 O O . GLU A 1 79 ? 1.040 -10.144 -11.944 1.00 96.19 79 GLU A O 1
ATOM 665 N N . THR A 1 80 ? 3.024 -9.445 -12.710 1.00 96.31 80 THR A N 1
ATOM 666 C CA . THR A 1 80 ? 3.750 -9.763 -11.468 1.00 96.31 80 THR A CA 1
ATOM 667 C C . THR A 1 80 ? 3.200 -9.007 -10.260 1.00 96.31 80 THR A C 1
ATOM 669 O O . THR A 1 80 ? 2.964 -9.613 -9.216 1.00 96.31 80 THR A O 1
ATOM 672 N N . VAL A 1 81 ? 2.936 -7.707 -10.394 1.00 96.06 81 VAL A N 1
ATOM 673 C CA . VAL A 1 81 ? 2.389 -6.875 -9.310 1.00 96.06 81 VAL A CA 1
ATOM 674 C C . VAL A 1 81 ? 0.962 -7.308 -8.937 1.00 96.06 81 VAL A C 1
ATOM 676 O O . VAL A 1 81 ? 0.580 -7.281 -7.764 1.00 96.06 81 VAL A O 1
ATOM 679 N N . GLU A 1 82 ? 0.167 -7.741 -9.915 1.00 95.31 82 GLU A N 1
ATOM 680 C CA . GLU A 1 82 ? -1.181 -8.280 -9.702 1.00 95.31 82 GLU A CA 1
ATOM 681 C C . GLU A 1 82 ? -1.182 -9.660 -9.048 1.00 95.31 82 GLU A C 1
ATOM 683 O O . GLU A 1 82 ? -1.971 -9.911 -8.137 1.00 95.31 82 GLU A O 1
ATOM 688 N N . VAL A 1 83 ? -0.287 -10.552 -9.471 1.00 95.38 83 VAL A N 1
ATOM 689 C CA . VAL A 1 83 ? -0.101 -11.863 -8.840 1.00 95.38 83 VAL A CA 1
ATOM 690 C C . VAL A 1 83 ? 0.375 -11.681 -7.402 1.00 95.38 83 VAL A C 1
ATOM 692 O O . VAL A 1 83 ? -0.191 -12.299 -6.504 1.00 95.38 83 VAL A O 1
ATOM 695 N N . ALA A 1 84 ? 1.332 -10.781 -7.156 1.00 93.06 84 ALA A N 1
ATOM 696 C CA . ALA A 1 84 ? 1.776 -10.441 -5.808 1.00 93.06 84 ALA A CA 1
ATOM 697 C C . ALA A 1 84 ? 0.616 -9.944 -4.933 1.00 93.06 84 ALA A C 1
ATOM 699 O O . ALA A 1 84 ? 0.496 -10.355 -3.784 1.00 93.06 84 ALA A O 1
ATOM 700 N N . ASP A 1 85 ? -0.269 -9.101 -5.472 1.00 92.56 85 ASP A N 1
ATOM 701 C CA . ASP A 1 85 ? -1.439 -8.601 -4.741 1.00 92.56 85 ASP A CA 1
ATOM 702 C C . ASP A 1 85 ? -2.391 -9.730 -4.333 1.00 92.56 85 ASP A C 1
ATOM 704 O O . ASP A 1 85 ? -2.781 -9.834 -3.172 1.00 92.56 85 ASP A O 1
ATOM 708 N N . ARG A 1 86 ? -2.718 -10.622 -5.275 1.00 91.56 86 ARG A N 1
ATOM 709 C CA . ARG A 1 86 ? -3.554 -11.798 -5.005 1.00 91.56 86 ARG A CA 1
ATOM 710 C C . ARG A 1 86 ? -2.885 -12.762 -4.030 1.00 91.56 86 ARG A C 1
ATOM 712 O O . ARG A 1 86 ? -3.570 -13.344 -3.194 1.00 91.56 86 ARG A O 1
ATOM 719 N N . TYR A 1 87 ? -1.568 -12.936 -4.120 1.00 90.19 87 TYR A N 1
ATOM 720 C CA . TYR A 1 87 ? -0.818 -13.815 -3.226 1.00 90.19 87 TYR A CA 1
ATOM 721 C C . TYR A 1 87 ? -0.818 -13.285 -1.791 1.00 90.19 87 TYR A C 1
ATOM 723 O O . TYR A 1 87 ? -1.028 -14.049 -0.854 1.00 90.19 87 TYR A O 1
ATOM 731 N N . ILE A 1 88 ? -0.638 -11.974 -1.598 1.00 88.94 88 ILE A N 1
ATOM 732 C CA . ILE A 1 88 ? -0.701 -11.340 -0.271 1.00 88.94 88 ILE A CA 1
ATOM 733 C C . ILE A 1 88 ? -2.048 -11.610 0.418 1.00 88.94 88 ILE A C 1
ATOM 735 O O . ILE A 1 88 ? -2.093 -11.766 1.638 1.00 88.94 88 ILE A O 1
ATOM 739 N N . GLU A 1 89 ? -3.127 -11.697 -0.361 1.00 86.44 89 GLU A N 1
ATOM 740 C CA . GLU A 1 89 ? -4.473 -12.017 0.120 1.00 86.44 89 GLU A CA 1
ATOM 741 C C . GLU A 1 89 ? -4.774 -13.526 0.198 1.00 86.44 89 GLU A C 1
ATOM 743 O O . GLU A 1 89 ? -5.891 -13.897 0.551 1.00 86.44 89 GLU A O 1
ATOM 748 N N . GLY A 1 90 ? -3.816 -14.402 -0.123 1.00 86.94 90 GLY A N 1
ATOM 749 C CA . GLY A 1 90 ? -4.001 -15.859 -0.101 1.00 86.94 90 GLY A CA 1
ATOM 750 C C . GLY A 1 90 ? -4.869 -16.410 -1.241 1.00 86.94 90 GLY A C 1
ATOM 751 O O . GLY A 1 90 ? -5.403 -17.508 -1.129 1.00 86.94 90 GLY A O 1
ATOM 752 N N . ILE A 1 91 ? -5.043 -15.648 -2.327 1.00 88.06 91 ILE A N 1
ATOM 753 C CA . ILE A 1 91 ? -5.867 -16.021 -3.493 1.00 88.06 91 ILE A CA 1
ATOM 754 C C . ILE A 1 91 ? -5.025 -16.704 -4.582 1.00 88.06 91 ILE A C 1
ATOM 756 O O . ILE A 1 91 ? -5.536 -17.531 -5.334 1.00 88.06 91 ILE A O 1
ATOM 760 N N . SER A 1 92 ? -3.748 -16.336 -4.703 1.00 88.88 92 SER A N 1
ATOM 761 C CA . SER A 1 92 ? -2.835 -16.881 -5.716 1.00 88.88 92 SER A CA 1
ATOM 762 C C . SER A 1 92 ? -2.065 -18.090 -5.192 1.00 88.88 92 SER A C 1
ATOM 764 O O . SER A 1 92 ? -1.713 -18.144 -4.019 1.00 88.88 92 SER A O 1
ATOM 766 N N . THR A 1 93 ? -1.730 -19.014 -6.090 1.00 88.88 93 THR A N 1
ATOM 767 C CA . THR A 1 93 ? -0.863 -20.169 -5.810 1.00 88.88 93 THR A CA 1
ATOM 768 C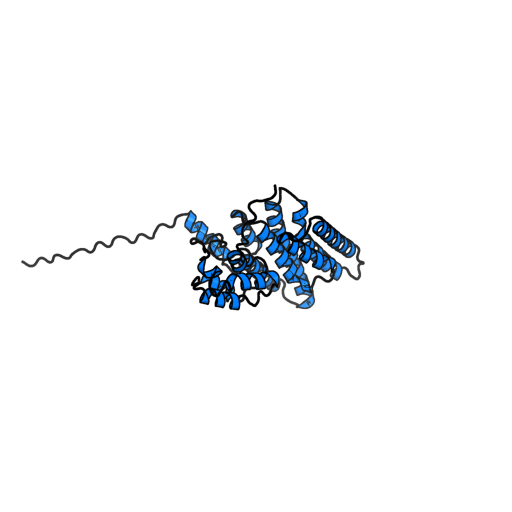 C . THR A 1 93 ? 0.623 -19.842 -5.980 1.00 88.88 93 THR A C 1
ATOM 770 O O . THR A 1 93 ? 0.987 -18.952 -6.756 1.00 88.88 93 THR A O 1
ATOM 773 N N . ASP A 1 94 ? 1.496 -20.639 -5.357 1.00 87.94 94 ASP A N 1
ATOM 774 C CA . ASP A 1 94 ? 2.951 -20.592 -5.567 1.00 87.94 94 ASP A CA 1
ATOM 775 C C . ASP A 1 94 ? 3.313 -20.729 -7.046 1.00 87.94 94 ASP A C 1
ATOM 777 O O . ASP A 1 94 ? 4.168 -20.017 -7.561 1.00 87.94 94 ASP A O 1
ATOM 781 N N . LYS A 1 95 ? 2.622 -21.617 -7.772 1.00 90.50 95 LYS A N 1
ATOM 782 C CA . LYS A 1 95 ? 2.859 -21.839 -9.204 1.00 90.50 95 LYS A CA 1
ATOM 783 C C . LYS A 1 95 ? 2.630 -20.569 -10.024 1.00 90.50 95 LYS A C 1
ATOM 785 O O . LYS A 1 95 ? 3.427 -20.272 -10.913 1.00 90.50 95 LYS A O 1
ATOM 790 N N . GLU A 1 96 ? 1.551 -19.840 -9.748 1.00 92.12 96 GLU A N 1
ATOM 791 C CA . GLU A 1 96 ? 1.287 -18.552 -10.398 1.00 92.12 96 GLU A CA 1
ATOM 792 C C . GLU A 1 96 ? 2.369 -17.527 -10.045 1.00 92.12 96 GLU A C 1
ATOM 794 O O . GLU A 1 96 ? 2.865 -16.837 -10.935 1.00 92.12 96 GLU A O 1
ATOM 799 N N . ALA A 1 97 ? 2.790 -17.479 -8.779 1.00 90.31 97 ALA A N 1
ATOM 800 C CA . ALA A 1 97 ? 3.846 -16.582 -8.328 1.00 90.31 97 ALA A CA 1
ATOM 801 C C . ALA A 1 97 ? 5.203 -16.858 -8.993 1.00 90.31 97 ALA A C 1
ATOM 803 O O . ALA A 1 97 ? 5.843 -15.935 -9.502 1.00 90.31 97 ALA A O 1
ATOM 804 N N . TYR A 1 98 ? 5.617 -18.125 -9.065 1.00 90.44 98 TYR A N 1
ATOM 805 C CA . TYR A 1 98 ? 6.834 -18.535 -9.767 1.00 90.44 98 TYR A CA 1
ATOM 806 C C . TYR A 1 98 ? 6.762 -18.231 -11.266 1.00 90.44 98 TYR A C 1
ATOM 808 O O . TYR A 1 98 ? 7.748 -17.778 -11.848 1.00 90.44 98 TYR A O 1
ATOM 816 N N . GLY A 1 99 ? 5.602 -18.452 -11.892 1.00 93.75 99 GLY A N 1
ATOM 817 C CA . GLY A 1 99 ? 5.379 -18.126 -13.300 1.00 93.75 99 GLY A CA 1
ATOM 818 C C . GLY A 1 99 ? 5.557 -16.634 -13.581 1.00 93.75 99 GLY A C 1
ATOM 819 O O . GLY A 1 99 ? 6.276 -16.264 -14.510 1.00 93.75 99 GLY A O 1
ATOM 820 N N . ALA A 1 100 ? 4.974 -15.782 -12.737 1.00 94.44 100 ALA A N 1
ATOM 821 C CA . ALA A 1 100 ? 5.108 -14.335 -12.846 1.00 94.44 100 ALA A CA 1
ATOM 822 C C . ALA A 1 100 ? 6.556 -13.866 -12.626 1.00 94.44 100 ALA A C 1
ATOM 824 O O . ALA A 1 100 ? 7.096 -13.117 -13.442 1.00 94.44 100 ALA A O 1
ATOM 825 N N . LEU A 1 101 ? 7.231 -14.390 -11.593 1.00 91.62 101 LEU A N 1
ATOM 826 C CA . LEU A 1 101 ? 8.642 -14.092 -11.332 1.00 91.62 101 LEU A CA 1
ATOM 827 C C . LEU A 1 101 ? 9.545 -14.491 -12.513 1.00 91.62 101 LEU A C 1
ATOM 829 O O . LEU A 1 101 ? 10.460 -13.758 -12.887 1.00 91.62 101 LEU A O 1
ATOM 833 N N . HIS A 1 102 ? 9.289 -15.646 -13.127 1.00 93.56 102 HIS A N 1
ATOM 834 C CA . HIS A 1 102 ? 10.006 -16.065 -14.328 1.00 93.56 102 HIS A CA 1
ATOM 835 C C . HIS A 1 102 ? 9.738 -15.117 -15.508 1.00 93.56 102 HIS A C 1
ATOM 837 O O . HIS A 1 102 ? 10.669 -14.728 -16.213 1.00 93.56 102 HIS A O 1
ATOM 843 N N . GLY A 1 103 ? 8.485 -14.692 -15.696 1.00 94.31 103 GLY A N 1
ATOM 844 C CA . GLY A 1 103 ? 8.097 -13.715 -16.714 1.00 94.31 103 GLY A CA 1
ATOM 845 C C . GLY A 1 103 ? 8.863 -12.396 -16.593 1.00 94.31 103 GLY A C 1
ATOM 846 O O . GLY A 1 103 ? 9.482 -11.956 -17.564 1.00 94.31 103 GLY A O 1
ATOM 847 N N . VAL A 1 104 ? 8.890 -11.791 -15.403 1.00 94.12 104 VAL A N 1
ATOM 848 C CA . VAL A 1 104 ? 9.604 -10.520 -15.187 1.00 94.12 104 VAL A CA 1
ATOM 849 C C . VAL A 1 104 ? 11.127 -10.669 -15.298 1.00 94.12 104 VAL A C 1
ATOM 851 O O . VAL A 1 104 ? 11.795 -9.769 -15.806 1.00 94.12 104 VAL A O 1
ATOM 854 N N . ASN A 1 105 ? 11.692 -11.822 -14.920 1.00 91.56 105 ASN A N 1
ATOM 855 C CA . ASN A 1 105 ? 13.115 -12.102 -15.128 1.00 91.56 105 ASN A CA 1
ATOM 856 C C . ASN A 1 105 ? 13.473 -12.184 -16.618 1.00 91.56 105 ASN A C 1
ATOM 858 O O . ASN A 1 105 ? 14.509 -11.655 -17.021 1.00 91.56 105 ASN A O 1
ATOM 862 N N . ASN A 1 106 ? 12.611 -12.781 -17.446 1.00 92.75 106 ASN A N 1
ATOM 863 C CA . ASN A 1 106 ? 12.798 -12.786 -18.898 1.00 92.75 106 ASN A CA 1
ATOM 864 C C . ASN A 1 106 ? 12.732 -11.367 -19.476 1.00 92.75 106 ASN A C 1
ATOM 866 O O . ASN A 1 106 ? 13.596 -11.000 -20.268 1.00 92.75 106 ASN A O 1
ATOM 870 N N . ALA A 1 107 ? 11.780 -10.544 -19.019 1.00 91.12 107 ALA A N 1
ATOM 871 C CA . ALA A 1 107 ? 11.694 -9.136 -19.413 1.00 91.12 107 ALA A CA 1
ATOM 872 C C . ALA A 1 107 ? 12.978 -8.360 -19.079 1.00 91.12 107 ALA A C 1
ATOM 874 O O . ALA A 1 107 ? 13.463 -7.566 -19.885 1.00 91.12 107 ALA A O 1
ATOM 875 N N . ASN A 1 108 ? 13.561 -8.618 -17.905 1.00 89.62 108 ASN A N 1
ATOM 876 C CA . ASN A 1 108 ? 14.831 -8.020 -17.505 1.00 89.62 108 ASN A CA 1
ATOM 877 C C . ASN A 1 108 ? 15.991 -8.456 -18.419 1.00 89.62 108 ASN A C 1
ATOM 879 O O . ASN A 1 108 ? 16.773 -7.619 -18.863 1.00 89.62 108 ASN A O 1
ATOM 883 N N . GLN A 1 109 ? 16.096 -9.752 -18.736 1.00 88.62 109 GLN A N 1
ATOM 884 C CA . GLN A 1 109 ? 17.137 -10.267 -19.638 1.00 88.62 109 GLN A CA 1
ATOM 885 C C . GLN A 1 109 ? 17.018 -9.681 -21.048 1.00 88.62 109 GLN A C 1
ATOM 887 O O . GLN A 1 109 ? 18.018 -9.272 -21.637 1.00 88.62 109 GLN A O 1
ATOM 892 N N . GLU A 1 110 ? 15.797 -9.581 -21.571 1.00 89.06 110 GLU A N 1
ATOM 893 C CA . GLU A 1 110 ? 15.532 -8.944 -22.861 1.00 89.06 110 GLU A CA 1
ATOM 894 C C . GLU A 1 110 ? 15.963 -7.470 -22.848 1.00 89.06 110 GLU A C 1
ATOM 896 O O . GLU A 1 110 ? 16.665 -7.030 -23.760 1.00 89.06 110 GLU A O 1
ATOM 901 N N . ALA A 1 111 ? 15.638 -6.726 -21.785 1.00 86.56 111 ALA A N 1
ATOM 902 C CA . ALA A 1 111 ? 16.050 -5.332 -21.633 1.00 86.56 111 ALA A CA 1
ATOM 903 C C . ALA A 1 111 ? 17.579 -5.168 -21.538 1.00 86.56 111 ALA A C 1
ATOM 905 O O . ALA A 1 111 ? 18.129 -4.237 -22.127 1.00 86.56 111 ALA A O 1
ATOM 906 N N . LEU A 1 112 ? 18.277 -6.083 -20.855 1.00 84.31 112 LEU A N 1
ATOM 907 C CA . LEU A 1 112 ? 19.745 -6.114 -20.789 1.00 84.31 112 LEU A CA 1
ATOM 908 C C . LEU A 1 112 ? 20.394 -6.412 -22.146 1.00 84.31 112 LEU A C 1
ATOM 910 O O . LEU A 1 112 ? 21.491 -5.931 -22.417 1.00 84.31 112 LEU A O 1
ATOM 914 N N . SER A 1 113 ? 19.723 -7.192 -22.995 1.00 83.19 113 SER A N 1
ATOM 915 C CA . SER A 1 113 ? 20.212 -7.567 -24.328 1.00 83.19 113 SER A CA 1
ATOM 916 C C . SER A 1 113 ? 19.944 -6.526 -25.425 1.00 83.19 113 SER A C 1
ATOM 918 O O . SER A 1 113 ? 20.340 -6.724 -26.574 1.00 83.19 113 SER A O 1
ATOM 920 N N . ALA A 1 114 ? 19.263 -5.424 -25.099 1.00 78.12 114 ALA A N 1
ATOM 921 C CA . ALA A 1 114 ? 18.913 -4.383 -26.059 1.00 78.12 114 ALA A CA 1
ATOM 922 C C . ALA A 1 114 ? 20.148 -3.629 -26.595 1.00 78.12 114 ALA A C 1
ATOM 924 O O . ALA A 1 114 ? 21.122 -3.399 -25.881 1.00 78.12 114 ALA A O 1
ATOM 925 N N . THR A 1 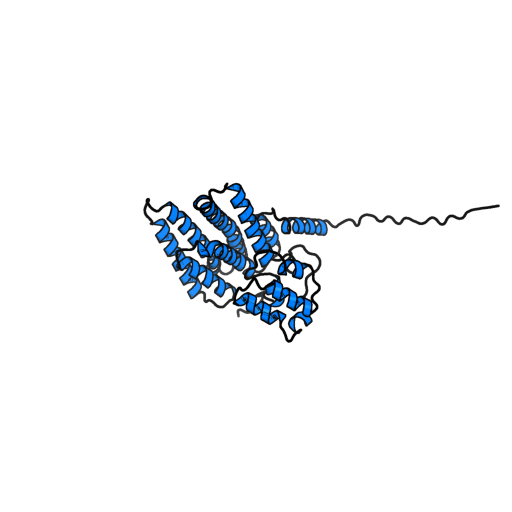115 ? 20.089 -3.216 -27.864 1.00 68.31 115 THR A N 1
ATOM 926 C CA . THR A 1 115 ? 21.192 -2.557 -28.586 1.00 68.31 115 THR A CA 1
ATOM 927 C C . THR A 1 115 ? 21.486 -1.133 -28.093 1.00 68.31 115 THR A C 1
ATOM 929 O O . THR A 1 115 ? 20.663 -0.499 -27.425 1.00 68.31 115 THR A O 1
ATOM 932 N N . GLU A 1 116 ? 22.660 -0.604 -28.469 1.00 62.19 116 GLU A N 1
ATOM 933 C CA . GLU A 1 116 ? 23.164 0.705 -28.021 1.00 62.19 116 GLU A CA 1
ATOM 934 C C . GLU A 1 116 ? 22.199 1.877 -28.296 1.00 62.19 116 GLU A C 1
ATOM 936 O O . GLU A 1 116 ? 22.048 2.767 -27.457 1.00 62.19 116 GLU A O 1
ATOM 941 N N . ASP A 1 117 ? 21.452 1.832 -29.403 1.00 60.53 117 ASP A N 1
ATOM 942 C CA . ASP A 1 117 ? 20.487 2.873 -29.787 1.00 60.53 117 ASP A CA 1
ATOM 943 C C . ASP A 1 117 ? 19.300 3.017 -28.809 1.00 60.53 117 ASP A C 1
ATOM 945 O O . ASP A 1 117 ? 18.575 4.013 -28.853 1.00 60.53 117 ASP A O 1
ATOM 949 N N . ASN A 1 118 ? 19.093 2.053 -27.900 1.00 66.00 118 ASN A N 1
ATOM 950 C CA . ASN A 1 118 ? 17.955 2.023 -26.977 1.00 66.00 118 ASN A CA 1
ATOM 951 C C . ASN A 1 118 ? 18.347 2.014 -25.484 1.00 66.00 118 ASN A C 1
ATOM 953 O O . ASN A 1 118 ? 17.465 1.917 -24.627 1.00 66.00 118 ASN A O 1
ATOM 957 N N . ILE A 1 119 ? 19.638 2.180 -25.151 1.00 64.75 119 ILE A N 1
ATOM 958 C CA . ILE A 1 119 ? 20.201 2.057 -23.783 1.00 64.75 119 ILE A CA 1
ATOM 959 C C . ILE A 1 119 ? 19.387 2.815 -22.729 1.00 64.75 119 I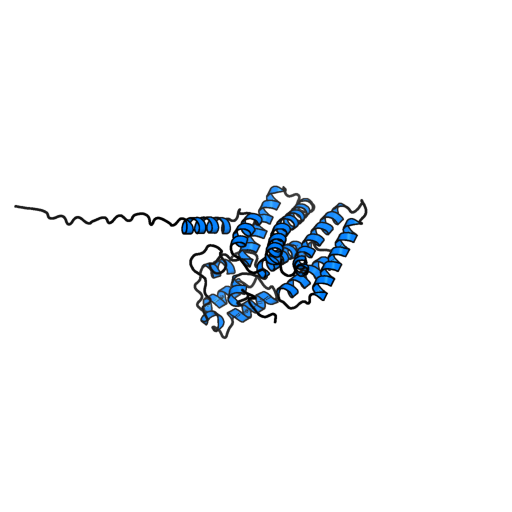LE A C 1
ATOM 961 O O . ILE A 1 119 ? 19.167 2.330 -21.613 1.00 64.75 119 ILE A O 1
ATOM 965 N N . MET A 1 120 ? 18.932 4.024 -23.066 1.00 61.47 120 MET A N 1
ATOM 966 C CA . MET A 1 120 ? 18.232 4.869 -22.108 1.00 61.47 120 MET A CA 1
ATOM 967 C C . MET A 1 120 ? 16.842 4.307 -21.767 1.00 61.47 120 MET A C 1
ATOM 969 O O . MET A 1 120 ? 16.466 4.340 -20.597 1.00 61.47 120 MET A O 1
ATOM 973 N N . ASN A 1 121 ? 16.101 3.747 -22.731 1.00 70.75 121 ASN A N 1
ATOM 974 C CA . ASN A 1 121 ? 14.828 3.062 -22.465 1.00 70.75 121 ASN A CA 1
ATOM 975 C C . ASN A 1 121 ? 15.051 1.723 -21.753 1.00 70.75 121 ASN A C 1
ATOM 977 O O . ASN A 1 121 ? 14.308 1.401 -20.827 1.00 70.75 121 ASN A O 1
ATOM 981 N N . SER A 1 122 ? 16.108 0.998 -22.122 1.00 77.19 122 SER A N 1
ATOM 982 C CA . SER A 1 122 ? 16.490 -0.261 -21.481 1.00 77.19 122 SER A CA 1
ATOM 983 C C . SER A 1 122 ? 16.786 -0.078 -19.996 1.00 77.19 122 SER A C 1
ATOM 985 O O . SER A 1 122 ? 16.331 -0.869 -19.181 1.00 77.19 122 SER A O 1
ATOM 987 N N . SER A 1 123 ? 17.460 1.012 -19.618 1.00 81.06 123 SER A N 1
ATOM 988 C CA . SER A 1 123 ? 17.790 1.301 -18.215 1.00 81.06 123 SER A CA 1
ATOM 989 C C . SER A 1 123 ? 16.545 1.488 -17.337 1.00 81.06 123 SER A C 1
ATOM 991 O O . SER A 1 123 ? 16.466 0.920 -16.251 1.00 81.06 123 SER A O 1
ATOM 993 N N . LEU A 1 124 ? 15.546 2.247 -17.812 1.00 84.31 124 LEU A N 1
ATOM 994 C CA . LEU A 1 124 ? 14.273 2.411 -17.095 1.00 84.31 124 LEU A CA 1
ATOM 995 C C . LEU A 1 124 ? 13.509 1.085 -17.015 1.00 84.31 124 LEU A C 1
ATOM 997 O O . LEU A 1 124 ? 12.980 0.744 -15.958 1.00 84.31 124 LEU A O 1
ATOM 1001 N N . GLN A 1 125 ? 13.469 0.338 -18.119 1.00 85.56 125 GLN A N 1
ATOM 1002 C CA . GLN A 1 125 ? 12.797 -0.956 -18.178 1.00 85.56 125 GLN A CA 1
ATOM 1003 C C . GLN A 1 125 ? 13.416 -1.955 -17.189 1.00 85.56 125 GLN A C 1
ATOM 1005 O O . GLN A 1 125 ? 12.683 -2.601 -16.445 1.00 85.56 125 GLN A O 1
ATOM 1010 N N . ILE A 1 126 ? 14.748 -2.013 -17.100 1.00 86.94 126 ILE A N 1
ATOM 1011 C CA . ILE A 1 126 ? 15.479 -2.825 -16.119 1.00 86.94 126 ILE A CA 1
ATOM 1012 C C . ILE A 1 126 ? 15.043 -2.459 -14.694 1.00 86.94 126 ILE A C 1
ATOM 1014 O O . ILE A 1 126 ? 14.604 -3.328 -13.940 1.00 86.94 126 ILE A O 1
ATOM 1018 N N . SER A 1 127 ? 15.067 -1.176 -14.321 1.00 88.50 127 SER A N 1
ATOM 1019 C CA . SER A 1 127 ? 14.642 -0.752 -12.978 1.00 88.50 127 SER A CA 1
ATOM 1020 C C . SER A 1 127 ? 13.184 -1.114 -12.667 1.00 88.50 127 SER A C 1
ATOM 1022 O O . SER A 1 127 ? 12.883 -1.548 -11.557 1.00 88.50 127 SER A O 1
ATOM 1024 N N . LEU A 1 128 ? 12.278 -0.993 -13.643 1.00 90.62 128 LEU A N 1
ATOM 1025 C CA . LEU A 1 128 ? 10.873 -1.378 -13.477 1.00 90.62 128 LEU A CA 1
ATOM 1026 C C . LEU A 1 128 ? 10.698 -2.893 -13.305 1.00 90.62 128 LEU A C 1
ATOM 1028 O O . LEU A 1 128 ? 9.868 -3.311 -12.498 1.00 90.62 128 LEU A O 1
ATOM 1032 N N . THR A 1 129 ? 11.483 -3.712 -14.012 1.00 90.94 129 THR A N 1
ATOM 1033 C CA . THR A 1 129 ? 11.460 -5.176 -13.840 1.00 90.94 129 THR A CA 1
ATOM 1034 C C . THR A 1 129 ? 11.973 -5.597 -12.463 1.00 90.94 129 THR A C 1
ATOM 1036 O O . THR A 1 129 ? 11.345 -6.433 -11.817 1.00 90.94 129 THR A O 1
ATOM 1039 N N . TYR A 1 130 ? 13.041 -4.970 -11.952 1.00 89.69 130 TYR A N 1
ATOM 1040 C CA . TYR A 1 130 ? 13.524 -5.215 -10.588 1.00 89.69 130 TYR A CA 1
ATOM 1041 C C . TYR A 1 130 ? 12.487 -4.837 -9.528 1.00 89.69 130 TYR A C 1
ATOM 1043 O O . TYR A 1 130 ? 12.238 -5.615 -8.603 1.00 89.69 130 TYR A O 1
ATOM 1051 N N . LEU A 1 131 ? 11.842 -3.679 -9.695 1.00 91.19 131 LEU A N 1
ATOM 1052 C CA . LEU A 1 131 ? 10.789 -3.221 -8.797 1.00 91.19 131 LEU A CA 1
ATOM 1053 C C . LEU A 1 131 ? 9.603 -4.200 -8.784 1.00 91.19 131 LEU A C 1
ATOM 1055 O O . LEU A 1 131 ? 9.167 -4.624 -7.717 1.00 91.19 131 LEU A O 1
ATOM 1059 N N . ALA A 1 132 ? 9.128 -4.624 -9.959 1.00 92.94 132 ALA A N 1
ATOM 1060 C CA . ALA A 1 132 ? 8.051 -5.605 -10.069 1.00 92.94 132 ALA A CA 1
ATOM 1061 C C . ALA A 1 132 ? 8.442 -6.964 -9.462 1.00 92.94 132 ALA A C 1
ATOM 1063 O O . ALA A 1 132 ? 7.671 -7.525 -8.683 1.00 92.94 132 ALA A O 1
ATOM 1064 N N . ALA A 1 133 ? 9.656 -7.464 -9.718 1.00 91.50 133 ALA A N 1
ATOM 1065 C CA . ALA A 1 133 ? 10.142 -8.714 -9.132 1.00 91.50 133 ALA A CA 1
ATOM 1066 C C . ALA A 1 133 ? 10.172 -8.664 -7.594 1.00 91.50 133 ALA A C 1
ATOM 1068 O O . ALA A 1 133 ? 9.785 -9.627 -6.931 1.00 91.50 133 ALA A O 1
ATOM 1069 N N . ARG A 1 134 ? 10.548 -7.527 -6.991 1.00 90.56 134 ARG A N 1
ATOM 1070 C CA . ARG A 1 134 ? 10.534 -7.363 -5.525 1.00 90.56 134 ARG A CA 1
ATOM 1071 C C . ARG A 1 134 ? 9.179 -7.588 -4.884 1.00 90.56 134 ARG A C 1
ATOM 1073 O O . ARG A 1 134 ? 9.137 -8.077 -3.756 1.00 90.56 134 ARG A O 1
ATOM 1080 N N . SER A 1 135 ? 8.093 -7.289 -5.593 1.00 89.69 135 SER A N 1
ATOM 1081 C CA . SER A 1 135 ? 6.742 -7.523 -5.080 1.00 89.69 135 SER A CA 1
ATOM 1082 C C . SER A 1 135 ? 6.444 -8.997 -4.804 1.00 89.69 135 SER A C 1
ATOM 1084 O O . SER A 1 135 ? 5.545 -9.269 -4.013 1.00 89.69 135 SER A O 1
ATOM 1086 N N . ILE A 1 136 ? 7.228 -9.928 -5.366 1.00 89.00 136 ILE A N 1
ATOM 1087 C CA . ILE A 1 136 ? 6.957 -11.368 -5.314 1.00 89.00 136 ILE A CA 1
ATOM 1088 C C . ILE A 1 136 ? 8.146 -12.230 -4.840 1.00 89.00 136 ILE A C 1
ATOM 1090 O O . ILE A 1 136 ? 7.960 -13.377 -4.448 1.00 89.00 136 ILE A O 1
ATOM 1094 N N . LEU A 1 137 ? 9.373 -11.687 -4.810 1.00 84.00 137 LEU A N 1
ATOM 1095 C CA . LEU A 1 137 ? 10.616 -12.423 -4.498 1.00 84.00 137 LEU A CA 1
ATOM 1096 C C . LEU A 1 137 ? 10.654 -13.108 -3.120 1.00 84.00 137 LEU A C 1
ATOM 1098 O O . LEU A 1 137 ? 11.390 -14.075 -2.927 1.00 84.00 137 LEU A O 1
ATOM 1102 N N . TRP A 1 138 ? 9.886 -12.617 -2.153 1.00 80.94 138 TRP A N 1
ATOM 1103 C CA . TRP A 1 138 ? 9.827 -13.179 -0.801 1.00 80.94 138 TRP A CA 1
ATOM 1104 C C . TRP A 1 138 ? 9.165 -14.565 -0.751 1.00 80.94 138 TRP A C 1
ATOM 1106 O O . TRP A 1 138 ? 9.418 -15.299 0.197 1.00 80.94 138 TRP A O 1
ATOM 1116 N N . ILE A 1 139 ? 8.407 -14.958 -1.781 1.00 76.12 139 ILE A N 1
ATOM 1117 C CA . ILE A 1 139 ? 7.741 -16.271 -1.879 1.00 76.12 139 ILE A CA 1
ATOM 1118 C C . ILE A 1 139 ? 8.751 -17.424 -1.948 1.00 76.12 139 ILE A C 1
ATOM 1120 O O . ILE A 1 139 ? 8.483 -18.525 -1.482 1.00 76.12 139 ILE A O 1
ATOM 1124 N N . ASN A 1 140 ? 9.959 -17.173 -2.457 1.00 67.62 140 ASN A N 1
ATOM 1125 C CA . ASN A 1 140 ? 10.951 -18.225 -2.682 1.00 67.62 140 ASN A CA 1
ATOM 1126 C C . ASN A 1 140 ? 11.681 -18.697 -1.414 1.00 67.62 140 ASN A C 1
ATOM 1128 O O . ASN A 1 140 ? 12.508 -19.600 -1.516 1.00 67.62 140 ASN A O 1
ATOM 1132 N N . ASN A 1 141 ? 11.463 -18.064 -0.256 1.00 62.38 141 ASN A N 1
ATOM 1133 C CA . ASN A 1 141 ? 12.462 -18.084 0.818 1.00 62.38 141 ASN A CA 1
ATOM 1134 C C . ASN A 1 141 ? 12.021 -18.669 2.173 1.00 62.38 141 ASN A C 1
ATOM 1136 O O . ASN A 1 141 ? 12.772 -18.535 3.140 1.00 62.38 141 ASN A O 1
ATOM 1140 N N . GLY A 1 142 ? 10.879 -19.363 2.250 1.00 61.66 142 GLY A N 1
ATOM 1141 C CA . GLY A 1 142 ? 10.503 -20.182 3.418 1.00 61.66 142 GLY A CA 1
ATOM 1142 C C . GLY A 1 142 ? 10.684 -19.485 4.782 1.00 61.66 142 GLY A C 1
ATOM 1143 O O . GLY A 1 142 ? 10.273 -18.345 4.966 1.00 61.66 142 GLY A O 1
ATOM 1144 N N . ASP A 1 143 ? 11.338 -20.145 5.742 1.00 48.56 143 ASP A N 1
ATOM 1145 C CA . ASP A 1 143 ? 11.410 -19.718 7.155 1.00 48.56 143 ASP A CA 1
ATOM 1146 C C . ASP A 1 143 ? 12.248 -18.444 7.453 1.00 48.56 143 ASP A C 1
ATOM 1148 O O . ASP A 1 143 ? 12.259 -17.973 8.590 1.00 48.56 143 ASP A O 1
ATOM 1152 N N . TYR A 1 144 ? 12.923 -17.833 6.465 1.00 53.47 144 TYR A N 1
ATOM 1153 C CA . TYR A 1 144 ? 13.688 -16.570 6.620 1.00 53.47 144 TYR A CA 1
ATOM 1154 C C . TYR A 1 144 ? 12.875 -15.307 6.250 1.00 53.47 144 TYR A C 1
ATOM 1156 O O . TYR A 1 144 ? 13.417 -14.243 5.944 1.00 53.47 144 TYR A O 1
ATOM 1164 N N . GLU A 1 145 ? 11.550 -15.422 6.249 1.00 57.38 145 GLU A N 1
ATOM 1165 C CA . GLU A 1 145 ? 10.605 -14.466 5.664 1.00 57.38 145 GLU A CA 1
ATOM 1166 C C . GLU A 1 145 ? 10.560 -13.059 6.297 1.00 57.38 145 GLU A C 1
ATOM 1168 O O . GLU A 1 145 ? 10.230 -12.091 5.596 1.00 57.38 145 GLU A O 1
ATOM 1173 N N . ASP A 1 146 ? 10.861 -12.923 7.593 1.00 58.22 146 ASP A N 1
ATOM 1174 C CA . ASP A 1 146 ? 10.709 -11.653 8.325 1.00 58.22 146 ASP A CA 1
ATOM 1175 C C . ASP A 1 146 ? 11.784 -10.632 7.928 1.00 58.22 146 ASP A C 1
ATOM 1177 O O . ASP A 1 146 ? 11.467 -9.504 7.530 1.00 58.22 146 ASP A O 1
ATOM 1181 N N . ASP A 1 147 ? 13.057 -11.041 7.947 1.00 68.88 147 ASP A N 1
ATOM 1182 C CA . ASP A 1 147 ? 14.167 -10.187 7.515 1.00 68.88 147 ASP A CA 1
ATOM 1183 C C . ASP A 1 147 ? 14.090 -9.888 6.012 1.00 68.88 147 ASP A C 1
ATOM 1185 O O . ASP A 1 147 ? 14.440 -8.787 5.583 1.00 68.88 147 ASP A O 1
ATOM 1189 N N . LEU A 1 148 ? 13.568 -10.822 5.210 1.00 75.56 148 LEU A N 1
ATOM 1190 C CA . LEU A 1 148 ? 13.456 -10.658 3.761 1.00 75.56 148 LEU A CA 1
ATOM 1191 C C . LEU A 1 148 ? 12.335 -9.706 3.344 1.00 75.56 148 LEU A C 1
ATOM 1193 O O . LEU A 1 148 ? 12.527 -8.930 2.409 1.00 75.56 148 LEU A O 1
ATOM 1197 N N . SER A 1 149 ? 11.189 -9.711 4.032 1.00 81.12 149 SER A N 1
ATOM 1198 C CA . SER A 1 149 ? 10.095 -8.780 3.718 1.00 81.12 149 SER A CA 1
ATOM 1199 C C . SER A 1 149 ? 10.494 -7.336 4.050 1.00 81.12 149 SER A C 1
ATOM 1201 O O . SER A 1 149 ? 10.269 -6.429 3.247 1.00 81.12 149 SER A O 1
ATOM 1203 N N . TRP A 1 150 ? 11.161 -7.121 5.191 1.00 85.62 150 TRP A N 1
ATOM 1204 C CA . TRP A 1 150 ? 11.705 -5.809 5.552 1.00 85.62 150 TRP A CA 1
ATOM 1205 C C . TRP A 1 150 ? 12.851 -5.380 4.626 1.00 85.62 150 TRP A C 1
ATOM 1207 O O . TRP A 1 150 ? 12.846 -4.253 4.131 1.00 85.62 150 TRP A O 1
ATOM 1217 N N . ALA A 1 151 ? 13.815 -6.264 4.342 1.00 87.31 151 ALA A N 1
ATOM 1218 C CA . ALA A 1 151 ? 14.911 -5.958 3.423 1.00 87.31 151 ALA A CA 1
ATOM 1219 C C . ALA A 1 151 ? 14.391 -5.654 2.010 1.00 87.31 151 ALA A C 1
ATOM 1221 O O . ALA A 1 151 ? 14.875 -4.729 1.361 1.00 87.31 151 ALA A O 1
ATOM 1222 N N . GLY A 1 152 ? 13.359 -6.374 1.562 1.00 89.12 152 GLY A N 1
ATOM 1223 C CA . GLY A 1 152 ? 12.648 -6.100 0.318 1.00 89.12 152 GLY A CA 1
ATOM 1224 C C . GLY A 1 152 ? 12.017 -4.709 0.305 1.00 89.12 152 GLY A C 1
ATOM 1225 O O . GLY A 1 152 ? 12.186 -3.980 -0.673 1.00 89.12 152 GLY A O 1
ATOM 1226 N N . ALA A 1 153 ? 11.357 -4.298 1.392 1.00 90.25 153 ALA A N 1
ATOM 1227 C CA . ALA A 1 153 ? 10.790 -2.956 1.530 1.00 90.25 153 ALA A CA 1
ATOM 1228 C C . ALA A 1 153 ? 11.875 -1.864 1.517 1.00 90.25 153 ALA A C 1
ATOM 1230 O O . ALA A 1 153 ? 11.764 -0.898 0.763 1.00 90.25 153 ALA A O 1
ATOM 1231 N N . MET A 1 154 ? 12.959 -2.056 2.276 1.00 90.88 154 MET A N 1
ATOM 1232 C CA . MET A 1 154 ? 14.113 -1.146 2.316 1.00 90.88 154 MET A CA 1
ATOM 1233 C C . MET A 1 154 ? 14.746 -0.965 0.948 1.00 90.88 154 MET A C 1
ATOM 1235 O O . MET A 1 154 ? 15.049 0.147 0.529 1.00 90.88 154 MET A O 1
ATOM 1239 N N . ALA A 1 155 ? 14.948 -2.068 0.240 1.00 91.06 155 ALA A N 1
ATOM 1240 C CA . ALA A 1 155 ? 15.507 -1.999 -1.083 1.00 91.06 155 ALA A CA 1
ATOM 1241 C C . ALA A 1 155 ? 14.517 -1.248 -1.997 1.00 91.06 155 ALA A C 1
ATOM 1243 O O . ALA A 1 155 ? 14.925 -0.376 -2.765 1.00 91.06 155 ALA A O 1
ATOM 1244 N N . THR A 1 156 ? 13.222 -1.603 -1.964 1.00 93.00 156 THR A N 1
ATOM 1245 C CA . THR A 1 156 ? 12.164 -1.042 -2.834 1.00 93.00 156 THR A CA 1
ATOM 1246 C C . THR A 1 156 ? 12.135 0.484 -2.810 1.00 93.00 156 THR A C 1
ATOM 1248 O O . THR A 1 156 ? 11.973 1.089 -3.867 1.00 93.00 156 THR A O 1
ATOM 1251 N N . VAL A 1 157 ? 12.370 1.096 -1.647 1.00 92.00 157 VAL A N 1
ATOM 1252 C CA . VAL A 1 157 ? 12.549 2.551 -1.505 1.00 92.00 157 VAL A CA 1
ATOM 1253 C C . VAL A 1 157 ? 13.625 3.079 -2.462 1.00 92.00 157 VAL A C 1
ATOM 1255 O O . VAL A 1 157 ? 13.368 3.998 -3.235 1.00 92.00 157 VAL A O 1
ATOM 1258 N N . GLY A 1 158 ? 14.808 2.461 -2.482 1.00 88.75 158 GLY A N 1
ATOM 1259 C CA . GLY A 1 158 ? 15.916 2.868 -3.351 1.00 88.75 158 GLY A CA 1
ATOM 1260 C C . GLY A 1 158 ? 15.636 2.671 -4.847 1.00 88.75 158 GLY A C 1
ATOM 1261 O O . GLY A 1 158 ? 15.950 3.549 -5.660 1.00 88.75 158 GLY A O 1
ATOM 1262 N N . ASP A 1 159 ? 15.009 1.550 -5.219 1.00 89.38 159 ASP A N 1
ATOM 1263 C CA . ASP A 1 159 ? 14.631 1.283 -6.616 1.00 89.38 159 ASP A CA 1
ATOM 1264 C C . ASP A 1 159 ? 13.596 2.300 -7.105 1.00 89.38 159 ASP A C 1
ATOM 1266 O O . ASP A 1 159 ? 13.741 2.866 -8.190 1.00 89.38 159 ASP A O 1
ATOM 1270 N N . LEU A 1 160 ? 12.568 2.562 -6.293 1.00 90.88 160 LEU A N 1
ATOM 1271 C CA . LEU A 1 160 ? 11.500 3.493 -6.634 1.00 90.88 160 LEU A CA 1
ATOM 1272 C C . LEU A 1 160 ? 12.034 4.922 -6.788 1.00 90.88 160 LEU A C 1
ATOM 1274 O O . LEU A 1 160 ? 11.753 5.571 -7.798 1.00 90.88 160 LEU A O 1
ATOM 1278 N N . THR A 1 161 ? 12.868 5.378 -5.850 1.00 89.06 161 THR A N 1
ATOM 1279 C CA . THR A 1 161 ? 13.541 6.683 -5.935 1.00 89.06 161 THR A CA 1
ATOM 1280 C C . THR A 1 161 ? 14.353 6.797 -7.226 1.00 89.06 161 THR A C 1
ATOM 1282 O O . THR A 1 161 ? 14.242 7.790 -7.946 1.00 89.06 161 THR A O 1
ATOM 1285 N N . SER A 1 162 ? 15.095 5.750 -7.598 1.00 85.19 162 SER A N 1
ATOM 1286 C CA . SER A 1 162 ? 15.875 5.724 -8.844 1.00 85.19 162 SER A CA 1
ATOM 1287 C C . SER A 1 162 ? 14.989 5.837 -10.095 1.00 85.19 162 SER A C 1
ATOM 1289 O O . SER A 1 162 ? 15.286 6.627 -10.998 1.00 85.19 162 SER A O 1
ATOM 1291 N N . VAL A 1 163 ? 13.866 5.108 -10.139 1.00 88.06 163 VAL A N 1
ATOM 1292 C CA . VAL A 1 163 ? 12.883 5.182 -11.238 1.00 88.06 163 VAL A CA 1
ATOM 1293 C C . VAL A 1 163 ? 12.296 6.591 -11.350 1.00 88.06 163 VAL A C 1
ATOM 1295 O O . VAL A 1 163 ? 12.237 7.164 -12.441 1.00 88.06 163 VAL A O 1
ATOM 1298 N N . LYS A 1 164 ? 11.884 7.187 -10.231 1.00 87.88 164 LYS A N 1
ATOM 1299 C CA . LYS A 1 164 ? 11.243 8.509 -10.200 1.00 87.88 164 LYS A CA 1
ATOM 1300 C C . LYS A 1 164 ? 12.220 9.625 -10.567 1.00 87.88 164 LYS A C 1
ATOM 1302 O O . LYS A 1 164 ? 11.855 10.497 -11.357 1.00 87.88 164 LYS A O 1
ATOM 1307 N N . GLN A 1 165 ? 13.472 9.554 -10.105 1.00 83.62 165 GLN A N 1
ATOM 1308 C CA . GLN A 1 165 ? 14.550 10.455 -10.532 1.00 83.62 165 GLN A CA 1
ATOM 1309 C C .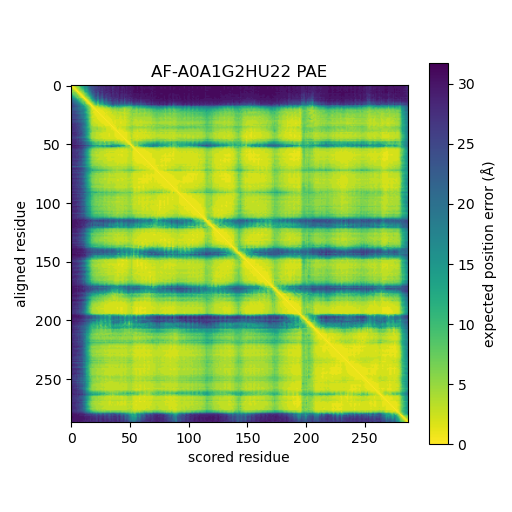 GLN A 1 165 ? 14.763 10.400 -12.047 1.00 83.62 165 GLN A C 1
ATOM 1311 O O . GLN A 1 165 ? 14.855 11.441 -12.705 1.00 83.62 165 GLN A O 1
ATOM 1316 N N . TYR A 1 166 ? 14.819 9.192 -12.613 1.00 83.00 166 TYR A N 1
ATOM 1317 C CA . TYR A 1 166 ? 14.965 9.010 -14.052 1.00 83.00 166 TYR A CA 1
ATOM 1318 C C . TYR A 1 166 ? 13.790 9.652 -14.813 1.00 83.00 166 TYR A C 1
ATOM 1320 O O . TYR A 1 166 ? 14.003 10.423 -15.753 1.00 83.00 166 TYR A O 1
ATOM 1328 N N . LEU A 1 167 ? 12.548 9.386 -14.388 1.00 83.81 167 LEU A N 1
ATOM 1329 C CA . LEU A 1 167 ? 11.343 9.940 -15.016 1.00 83.81 167 LEU A CA 1
ATOM 1330 C C . LEU A 1 167 ? 11.284 11.471 -14.906 1.00 83.81 167 LEU A C 1
ATOM 1332 O O . LEU A 1 167 ? 10.952 12.144 -15.884 1.00 83.81 167 LEU A O 1
ATOM 1336 N N . ALA A 1 168 ? 11.648 12.037 -13.753 1.00 82.69 168 ALA A N 1
ATOM 1337 C CA . ALA A 1 168 ? 11.696 13.482 -13.541 1.00 82.69 168 ALA A CA 1
ATOM 1338 C C . ALA A 1 168 ? 12.722 14.158 -14.463 1.00 82.69 168 ALA A C 1
ATOM 1340 O O . ALA A 1 168 ? 12.397 15.150 -15.122 1.00 82.69 168 ALA A O 1
ATOM 1341 N N . LYS A 1 169 ? 13.927 13.578 -14.578 1.00 79.75 169 LYS A N 1
ATOM 1342 C CA . LYS A 1 169 ? 14.970 14.058 -15.496 1.00 79.75 169 LYS A CA 1
ATOM 1343 C C . LYS A 1 169 ? 14.505 14.015 -16.953 1.00 79.75 169 LYS A C 1
ATOM 1345 O O . LYS A 1 169 ? 14.797 14.934 -17.710 1.00 79.75 169 LYS A O 1
ATOM 1350 N N . ARG A 1 170 ? 13.784 12.961 -17.344 1.00 76.56 170 ARG A N 1
ATOM 1351 C CA . ARG A 1 170 ? 13.336 12.751 -18.726 1.00 76.56 170 ARG A CA 1
ATOM 1352 C C . ARG A 1 170 ? 12.178 13.656 -19.144 1.00 76.56 170 ARG A C 1
ATOM 1354 O O . ARG A 1 170 ? 12.185 14.140 -20.269 1.00 76.56 170 ARG A O 1
ATOM 1361 N N . PHE A 1 171 ? 11.184 13.850 -18.279 1.00 71.31 1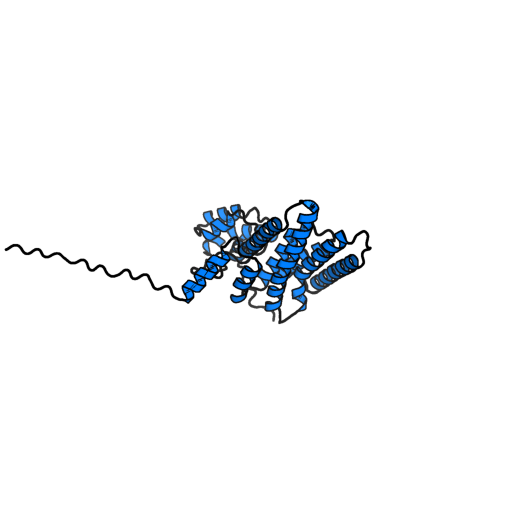71 PHE A N 1
ATOM 1362 C CA . PHE A 1 171 ? 9.912 14.467 -18.677 1.00 71.31 171 PHE A CA 1
ATOM 1363 C C . PHE A 1 171 ? 9.653 15.852 -18.084 1.00 71.31 171 PHE A C 1
ATOM 1365 O O . PHE A 1 171 ? 8.808 16.568 -18.612 1.00 71.31 171 PHE A O 1
ATOM 1372 N N . ARG A 1 172 ? 10.322 16.234 -16.988 1.00 63.84 172 ARG A N 1
ATOM 1373 C CA . ARG A 1 172 ? 9.943 17.436 -16.222 1.00 63.84 172 ARG A CA 1
ATOM 1374 C C . ARG A 1 172 ? 11.003 18.529 -16.173 1.00 63.84 172 ARG A C 1
ATOM 1376 O O . ARG A 1 172 ? 10.692 19.617 -15.711 1.00 63.84 172 ARG A O 1
ATOM 1383 N N . GLY A 1 173 ? 12.243 18.261 -16.592 1.00 61.56 173 GLY A N 1
ATOM 1384 C CA . GLY A 1 173 ? 13.343 19.231 -16.459 1.00 61.56 173 GLY A CA 1
ATOM 1385 C C . GLY A 1 173 ? 13.597 19.687 -15.009 1.00 61.56 173 GLY A C 1
ATOM 1386 O O . GLY A 1 173 ? 14.242 20.708 -14.791 1.00 61.56 173 GLY A O 1
ATOM 1387 N N . SER A 1 174 ? 13.062 18.952 -14.027 1.00 62.03 174 SER A N 1
ATOM 1388 C CA . SER A 1 174 ? 13.102 19.292 -12.602 1.00 62.03 174 SER A CA 1
ATOM 1389 C C . SER A 1 174 ? 14.513 19.155 -12.040 1.00 62.03 174 SER A C 1
ATOM 1391 O O . SER A 1 174 ? 15.277 18.279 -12.458 1.00 62.03 174 SER A O 1
ATOM 1393 N N . HIS A 1 175 ? 14.836 19.967 -11.031 1.00 62.84 175 HIS A N 1
ATOM 1394 C CA . HIS A 1 175 ? 16.051 19.774 -10.243 1.00 62.84 175 HIS A CA 1
ATOM 1395 C C . HIS A 1 175 ? 15.940 18.473 -9.437 1.00 62.84 175 HIS A C 1
ATOM 1397 O O . HIS A 1 175 ? 14.887 18.167 -8.875 1.00 62.84 175 HIS A O 1
ATOM 1403 N N . ARG A 1 176 ? 17.034 17.699 -9.400 1.00 61.38 176 ARG A N 1
ATOM 1404 C CA . ARG A 1 176 ? 17.100 16.367 -8.770 1.00 61.38 176 ARG A CA 1
ATOM 1405 C C . ARG A 1 176 ? 16.625 16.383 -7.311 1.00 61.38 176 ARG A C 1
ATOM 1407 O O . ARG A 1 176 ? 15.884 15.496 -6.918 1.00 61.38 176 ARG A O 1
ATOM 1414 N N . SER A 1 177 ? 16.982 17.425 -6.557 1.00 66.75 177 SER A N 1
ATOM 1415 C CA . SER A 1 177 ? 16.669 17.540 -5.127 1.00 66.75 177 SER A CA 1
ATOM 1416 C C . SER A 1 177 ? 15.174 17.676 -4.824 1.00 66.75 177 SER A C 1
ATOM 1418 O O . SER A 1 177 ? 14.711 17.129 -3.836 1.00 66.75 177 SER A O 1
ATOM 1420 N N . GLU A 1 178 ? 14.405 18.375 -5.664 1.00 70.06 178 GLU A N 1
ATOM 1421 C CA . GLU A 1 178 ? 12.965 18.575 -5.437 1.00 70.06 178 GLU A CA 1
ATOM 1422 C C . GLU A 1 178 ? 12.165 17.295 -5.721 1.00 70.06 178 GLU A C 1
ATOM 1424 O O . GLU A 1 178 ? 11.245 16.947 -4.980 1.00 70.06 178 GLU A O 1
ATOM 1429 N N . ALA A 1 179 ? 12.558 16.552 -6.761 1.00 71.75 179 ALA A N 1
ATOM 1430 C CA . ALA A 1 179 ? 11.969 15.251 -7.069 1.00 71.75 179 ALA A CA 1
ATOM 1431 C C . ALA A 1 179 ? 12.222 14.232 -5.945 1.00 71.75 179 ALA A C 1
ATOM 1433 O O . ALA A 1 179 ? 11.330 13.445 -5.634 1.00 71.75 179 ALA A O 1
ATOM 1434 N N . ASP A 1 180 ? 13.401 14.289 -5.319 1.00 73.56 180 ASP A N 1
ATOM 1435 C CA . ASP A 1 180 ? 13.764 13.418 -4.201 1.00 73.56 180 ASP A CA 1
ATOM 1436 C C . ASP A 1 180 ? 12.899 13.702 -2.969 1.00 73.56 180 ASP A C 1
ATOM 1438 O O . ASP A 1 180 ? 12.305 12.779 -2.419 1.00 73.56 180 ASP A O 1
ATOM 1442 N N . THR A 1 181 ? 12.741 14.972 -2.579 1.00 77.38 181 THR A N 1
ATOM 1443 C CA . THR A 1 181 ? 11.901 15.345 -1.428 1.00 77.38 181 THR A CA 1
ATOM 1444 C C . THR A 1 181 ? 10.435 14.953 -1.632 1.00 77.38 181 THR A C 1
ATOM 1446 O O . THR A 1 181 ? 9.798 14.435 -0.716 1.00 77.38 181 THR A O 1
ATOM 1449 N N . LEU A 1 182 ? 9.882 15.161 -2.833 1.00 80.19 182 LEU A N 1
ATOM 1450 C CA . LEU A 1 182 ? 8.498 14.779 -3.136 1.00 80.19 182 LEU A CA 1
ATOM 1451 C C . LEU A 1 182 ? 8.290 13.263 -3.089 1.00 80.19 182 LEU A C 1
ATOM 1453 O O . LEU A 1 182 ? 7.278 12.797 -2.564 1.00 80.19 182 LEU A O 1
ATOM 1457 N N . GLU A 1 183 ? 9.239 12.496 -3.621 1.00 86.19 183 GLU A N 1
ATOM 1458 C CA . GLU A 1 183 ? 9.168 11.037 -3.605 1.00 86.19 183 GLU A CA 1
ATOM 1459 C C . GLU A 1 183 ? 9.313 10.482 -2.183 1.00 86.19 183 GLU A C 1
ATOM 1461 O O . GLU A 1 183 ? 8.520 9.634 -1.778 1.00 86.19 183 GLU A O 1
ATOM 1466 N N . MET A 1 184 ? 10.249 11.016 -1.392 1.00 82.44 184 MET A N 1
ATOM 1467 C CA . MET A 1 184 ? 10.405 10.655 0.021 1.00 82.44 184 MET A CA 1
ATOM 1468 C C . MET A 1 184 ? 9.112 10.900 0.806 1.00 82.44 184 MET A C 1
ATOM 1470 O O . MET A 1 184 ? 8.638 10.002 1.501 1.00 82.44 184 MET A O 1
ATOM 1474 N N . ARG A 1 185 ? 8.476 12.067 0.631 1.00 85.88 185 ARG A N 1
ATOM 1475 C CA . ARG A 1 185 ? 7.173 12.360 1.251 1.00 85.88 185 ARG A CA 1
ATOM 1476 C C . ARG A 1 185 ? 6.081 11.397 0.786 1.00 85.88 185 ARG A C 1
ATOM 1478 O O . ARG A 1 185 ? 5.289 10.933 1.602 1.00 85.88 185 ARG A O 1
ATOM 1485 N N . SER A 1 186 ? 6.040 11.062 -0.507 1.00 88.88 186 SER A N 1
ATOM 1486 C CA . SER A 1 186 ? 5.059 10.113 -1.049 1.00 88.88 186 SER A CA 1
ATOM 1487 C C . SER A 1 186 ? 5.201 8.728 -0.417 1.00 88.88 186 SER A C 1
ATOM 1489 O O . SER A 1 186 ? 4.205 8.111 -0.046 1.00 88.88 186 SER A O 1
ATOM 1491 N N . GLN A 1 187 ? 6.430 8.236 -0.276 1.00 91.50 187 GLN A N 1
ATOM 1492 C CA . GLN A 1 187 ? 6.711 6.948 0.350 1.00 91.50 187 GLN A CA 1
ATOM 1493 C C . GLN A 1 187 ? 6.416 6.968 1.856 1.00 91.50 187 GLN A C 1
ATOM 1495 O O . GLN A 1 187 ? 5.823 6.017 2.365 1.00 91.50 187 GLN A O 1
ATOM 1500 N N . GLY A 1 188 ? 6.752 8.057 2.556 1.00 90.81 188 GLY A N 1
ATOM 1501 C CA . GLY A 1 188 ? 6.383 8.261 3.958 1.00 90.81 188 GLY A CA 1
ATOM 1502 C C . GLY A 1 188 ? 4.867 8.235 4.169 1.00 90.81 188 GLY A C 1
ATOM 1503 O O . GLY A 1 188 ? 4.382 7.581 5.088 1.00 90.81 188 GLY A O 1
ATOM 1504 N N . ASN A 1 189 ? 4.097 8.847 3.267 1.00 90.56 189 ASN A N 1
ATOM 1505 C CA . ASN A 1 189 ? 2.634 8.795 3.309 1.00 90.56 189 ASN A CA 1
ATOM 1506 C C . ASN A 1 189 ? 2.089 7.378 3.087 1.00 90.56 189 ASN A C 1
ATOM 1508 O O . ASN A 1 189 ? 1.179 6.972 3.803 1.00 90.56 189 ASN A O 1
ATOM 1512 N N . LEU A 1 190 ? 2.673 6.595 2.170 1.00 92.50 190 LEU A N 1
ATOM 1513 C CA . LEU A 1 190 ? 2.313 5.178 2.009 1.00 92.50 190 LEU A CA 1
ATOM 1514 C C . LEU A 1 190 ? 2.620 4.362 3.272 1.00 92.50 190 LEU A C 1
ATOM 1516 O O . LEU A 1 190 ? 1.845 3.480 3.638 1.00 92.50 190 LEU A O 1
ATOM 1520 N N . LEU A 1 191 ? 3.736 4.650 3.951 1.00 90.69 191 LEU A N 1
ATOM 1521 C CA . LEU A 1 191 ? 4.066 4.003 5.220 1.00 90.69 191 LEU A CA 1
ATOM 1522 C C . LEU A 1 191 ? 3.045 4.355 6.305 1.00 90.69 191 LEU A C 1
ATOM 1524 O O . LEU A 1 191 ? 2.579 3.447 6.984 1.00 90.69 191 LEU A O 1
ATOM 1528 N N . ARG A 1 192 ? 2.641 5.623 6.437 1.00 88.75 192 ARG A N 1
ATOM 1529 C CA . ARG A 1 192 ? 1.598 6.031 7.398 1.00 88.75 192 ARG A CA 1
ATOM 1530 C C . ARG A 1 192 ? 0.233 5.450 7.058 1.00 88.75 192 ARG A C 1
ATOM 1532 O O . ARG A 1 192 ? -0.488 5.042 7.959 1.00 88.75 192 ARG A O 1
ATOM 1539 N N . ASP A 1 193 ? -0.112 5.334 5.778 1.00 91.94 193 ASP A N 1
ATOM 1540 C CA . ASP A 1 193 ? -1.359 4.687 5.375 1.00 91.94 193 ASP A CA 1
ATOM 1541 C C . ASP A 1 193 ? -1.370 3.198 5.742 1.00 91.94 193 ASP A C 1
ATOM 1543 O O . ASP A 1 193 ? -2.302 2.715 6.381 1.00 91.94 193 ASP A O 1
ATOM 1547 N N . ILE A 1 194 ? -0.304 2.468 5.412 1.00 90.19 194 ILE A N 1
ATOM 1548 C CA . ILE A 1 194 ? -0.257 1.015 5.609 1.00 90.19 194 ILE A CA 1
ATOM 1549 C C . ILE A 1 194 ? -0.006 0.642 7.070 1.00 90.19 194 ILE A C 1
ATOM 1551 O O . ILE A 1 194 ? -0.641 -0.271 7.606 1.00 90.19 194 ILE A O 1
ATOM 1555 N N . PHE A 1 195 ? 0.953 1.300 7.711 1.00 83.31 195 PHE A N 1
ATOM 1556 C CA . PHE A 1 195 ? 1.380 0.979 9.068 1.00 83.31 195 PHE A CA 1
ATOM 1557 C C . PHE A 1 195 ? 0.655 1.789 10.132 1.00 83.31 195 PHE A C 1
ATOM 1559 O O . PHE A 1 195 ? 0.673 1.336 11.262 1.00 83.31 1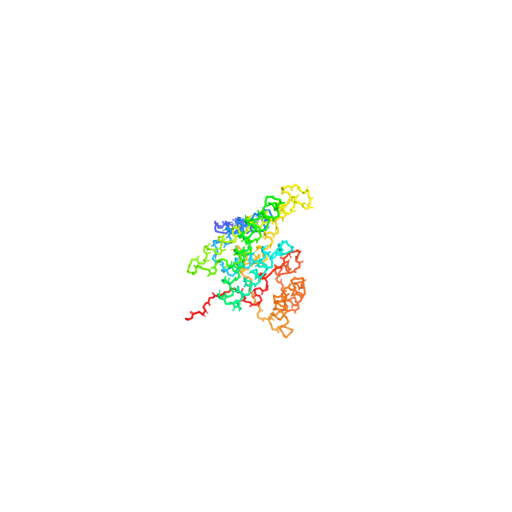95 PHE A O 1
ATOM 1566 N N . GLY A 1 196 ? -0.035 2.877 9.781 1.00 77.38 196 GLY A N 1
ATOM 1567 C CA . GLY A 1 196 ? -0.913 3.654 10.655 1.00 77.38 196 GLY A CA 1
ATOM 1568 C C . GLY A 1 196 ? -0.250 4.677 11.574 1.00 77.38 196 GLY A C 1
ATOM 1569 O O . GLY A 1 196 ? 0.918 4.561 11.930 1.00 77.38 196 GLY A O 1
ATOM 1570 N N . ASP A 1 197 ? -1.065 5.652 11.998 1.00 59.97 197 ASP A N 1
ATOM 1571 C CA . ASP A 1 197 ? -0.726 6.707 12.972 1.00 59.97 197 ASP A CA 1
ATOM 1572 C C . ASP A 1 197 ? -1.398 6.504 14.339 1.00 59.97 197 ASP A C 1
ATOM 1574 O O . ASP A 1 197 ? -1.232 7.318 15.248 1.00 59.97 197 ASP A O 1
ATOM 1578 N N . THR A 1 198 ? -2.095 5.381 14.565 1.00 45.09 198 THR A N 1
ATOM 1579 C CA . THR A 1 198 ? -2.857 5.166 15.814 1.00 45.09 198 THR A CA 1
ATOM 1580 C C . THR A 1 198 ? -2.477 3.905 16.570 1.00 45.09 198 THR A C 1
ATOM 1582 O O . THR A 1 198 ? -2.543 2.838 15.988 1.00 45.09 198 THR A O 1
ATOM 1585 N N . SER A 1 199 ? -2.100 4.011 17.837 1.00 40.28 199 SER A N 1
ATOM 1586 C CA . SER A 1 199 ? -1.778 3.007 18.889 1.00 40.28 199 SER A CA 1
ATOM 1587 C C . SER A 1 199 ? -2.030 1.486 18.756 1.00 40.28 199 SER A C 1
ATOM 1589 O O . SER A 1 199 ? -1.399 0.716 19.478 1.00 40.28 199 SER A O 1
ATOM 1591 N N . LYS A 1 200 ? -2.916 0.991 17.883 1.00 47.28 200 LYS A N 1
ATOM 1592 C CA . LYS A 1 200 ? -2.862 -0.409 17.408 1.00 47.28 200 LYS A CA 1
ATOM 1593 C C . LYS A 1 200 ? -1.742 -0.620 16.363 1.00 47.28 200 LYS A C 1
ATOM 1595 O O . LYS A 1 200 ? -1.286 -1.739 16.160 1.00 47.28 200 LYS A O 1
ATOM 1600 N N . TYR A 1 201 ? -1.325 0.466 15.720 1.00 53.03 201 TYR A N 1
ATOM 1601 C CA . TYR A 1 201 ? -0.576 0.566 14.470 1.00 53.03 201 TYR A CA 1
ATOM 1602 C C . TYR A 1 201 ? 0.380 1.783 14.444 1.00 53.03 201 TYR A C 1
ATOM 1604 O O . TYR A 1 201 ? 1.476 1.638 13.922 1.00 53.03 201 TYR A O 1
ATOM 1612 N N . ASN A 1 202 ? 0.079 2.900 15.136 1.00 54.97 202 ASN A N 1
ATOM 1613 C CA . ASN A 1 202 ? 1.128 3.824 15.593 1.00 54.97 202 ASN A CA 1
ATOM 1614 C C . ASN A 1 202 ? 2.060 2.994 16.459 1.00 54.97 202 ASN A C 1
ATOM 1616 O O . ASN A 1 202 ? 1.619 2.483 17.500 1.00 54.97 202 ASN A O 1
ATOM 1620 N N . PRO A 1 203 ? 3.333 2.903 16.095 1.00 53.03 203 PRO A N 1
ATOM 1621 C CA . PRO A 1 203 ? 4.281 2.169 16.897 1.00 53.03 203 PRO A CA 1
ATOM 1622 C C . PRO A 1 203 ? 4.422 2.637 18.336 1.00 53.03 203 PRO A C 1
ATOM 1624 O O . PRO A 1 203 ? 4.919 1.910 19.197 1.00 53.03 203 PRO A O 1
ATOM 1627 N N . PHE A 1 204 ? 4.041 3.887 18.558 1.00 57.97 204 PHE A N 1
ATOM 1628 C CA . PHE A 1 204 ? 4.472 4.667 19.685 1.00 57.97 204 PHE A CA 1
ATOM 1629 C C . PHE A 1 204 ? 3.296 5.263 20.451 1.00 57.97 204 PHE A C 1
ATOM 1631 O O . PHE A 1 204 ? 3.528 5.755 21.539 1.00 57.97 204 PHE A O 1
ATOM 1638 N N . SER A 1 205 ? 2.047 5.211 19.982 1.00 59.84 205 SER A N 1
ATOM 1639 C CA . SER A 1 205 ? 0.935 5.841 20.716 1.00 59.84 205 SER A CA 1
ATOM 1640 C C . SER A 1 205 ? 0.492 5.018 21.935 1.00 59.84 205 SER A C 1
ATOM 1642 O O . SER A 1 205 ? 0.422 3.788 21.897 1.00 59.84 205 SER A O 1
ATOM 1644 N N . LYS A 1 206 ? 0.183 5.720 23.032 1.00 58.66 206 LYS A N 1
ATOM 1645 C CA . LYS A 1 206 ? -0.114 5.146 24.355 1.00 58.66 206 LYS A CA 1
ATOM 1646 C C . LYS A 1 206 ? -1.474 4.431 24.434 1.00 58.66 206 LYS A C 1
ATOM 1648 O O . LYS A 1 206 ? -1.591 3.434 25.141 1.00 58.66 206 LYS A O 1
ATOM 1653 N N . GLU A 1 207 ? -2.497 4.907 23.722 1.00 66.62 207 GLU A N 1
ATOM 1654 C CA . GLU A 1 207 ? -3.889 4.450 23.887 1.00 66.62 207 GLU A CA 1
ATOM 1655 C C . GLU A 1 207 ? -4.407 3.679 22.680 1.00 66.62 207 GLU A C 1
ATOM 1657 O O . GLU A 1 207 ? -4.817 4.303 21.707 1.00 66.62 207 GLU A O 1
ATOM 1662 N N . LYS A 1 208 ? -4.423 2.337 22.735 1.00 69.31 208 LYS A N 1
ATOM 1663 C CA . LYS A 1 208 ? -4.864 1.444 21.640 1.00 69.31 208 LYS A CA 1
ATOM 1664 C C . LYS A 1 208 ? -6.257 1.797 21.110 1.00 69.31 208 LYS A C 1
ATOM 1666 O O . LYS A 1 208 ? -7.223 1.743 21.863 1.00 69.31 208 LYS A O 1
ATOM 1671 N N . ILE A 1 209 ? -6.375 2.059 19.804 1.00 76.69 209 ILE A N 1
ATOM 1672 C CA . ILE A 1 209 ? -7.675 2.147 19.138 1.00 76.69 209 ILE A CA 1
ATOM 1673 C C . ILE A 1 209 ? -8.276 0.747 19.108 1.00 76.69 209 ILE A C 1
ATOM 1675 O O . ILE A 1 209 ? -7.799 -0.151 18.407 1.00 76.69 209 ILE A O 1
ATOM 1679 N N . VAL A 1 210 ? -9.330 0.577 19.897 1.00 78.12 210 VAL A N 1
ATOM 1680 C CA . VAL A 1 210 ? -10.151 -0.627 19.937 1.00 78.12 210 VAL A CA 1
ATOM 1681 C C . VAL A 1 210 ? -11.376 -0.388 19.065 1.00 78.12 210 VAL A C 1
ATOM 1683 O O . VAL A 1 210 ? -11.979 0.680 19.123 1.00 78.12 210 VAL A O 1
ATOM 1686 N N . ILE A 1 211 ? -11.736 -1.380 18.249 1.00 84.88 211 ILE A N 1
ATOM 1687 C CA . ILE A 1 211 ? -13.013 -1.346 17.534 1.00 84.88 211 ILE A CA 1
ATOM 1688 C C . ILE A 1 211 ? -14.131 -1.495 18.546 1.00 84.88 211 ILE A C 1
ATOM 1690 O O . ILE A 1 211 ? -14.188 -2.502 19.255 1.00 84.88 211 ILE A O 1
ATOM 1694 N N . ASP A 1 212 ? -15.048 -0.539 18.544 1.00 89.06 212 ASP A N 1
ATOM 1695 C CA . ASP A 1 212 ? -16.337 -0.729 19.180 1.00 89.06 212 ASP A CA 1
ATOM 1696 C C . ASP A 1 212 ? -17.196 -1.669 18.305 1.00 89.06 212 ASP A C 1
ATOM 1698 O O . ASP A 1 212 ? -17.435 -1.368 17.129 1.00 89.06 212 ASP A O 1
ATOM 1702 N N . PRO A 1 213 ? -17.673 -2.819 18.824 1.00 91.50 213 PRO A N 1
ATOM 1703 C CA . PRO A 1 213 ? -18.542 -3.728 18.074 1.00 91.50 213 PRO A CA 1
ATOM 1704 C C . PRO A 1 213 ? -19.818 -3.069 17.525 1.00 91.50 213 PRO A C 1
ATOM 1706 O O . PRO A 1 213 ? -20.393 -3.557 16.545 1.00 91.50 213 PRO A O 1
ATOM 1709 N N . THR A 1 214 ? -20.267 -1.963 18.125 1.00 92.94 214 THR A N 1
ATOM 1710 C CA . THR A 1 214 ? -21.402 -1.181 17.617 1.00 92.94 214 THR A CA 1
ATOM 1711 C C . THR A 1 214 ? -21.121 -0.613 16.228 1.00 92.94 214 THR A C 1
ATOM 1713 O O . THR A 1 214 ? -22.004 -0.677 15.373 1.00 92.94 214 THR A O 1
ATOM 1716 N N . TRP A 1 215 ? -19.881 -0.204 15.929 1.00 93.69 215 TRP A N 1
ATOM 1717 C CA . TRP A 1 215 ? -19.493 0.298 14.604 1.00 93.69 215 TRP A CA 1
ATOM 1718 C C . TRP A 1 215 ? -19.724 -0.736 13.500 1.00 93.69 215 TRP A C 1
ATOM 1720 O O . TRP A 1 215 ? -20.110 -0.396 12.385 1.00 93.69 215 TRP A O 1
ATOM 1730 N N . LEU A 1 216 ? -19.517 -2.019 13.812 1.00 94.00 216 LEU A N 1
ATOM 1731 C CA . LEU A 1 216 ? -19.642 -3.111 12.845 1.00 94.00 216 LEU A CA 1
ATOM 1732 C C . LEU A 1 216 ? -21.093 -3.546 12.602 1.00 94.00 216 LEU A C 1
ATOM 1734 O O . LEU A 1 216 ? -21.373 -4.202 11.600 1.00 94.00 216 LEU A O 1
ATOM 1738 N N . THR A 1 217 ? -22.007 -3.213 13.514 1.00 94.62 217 THR A N 1
ATOM 1739 C CA . THR A 1 217 ? -23.402 -3.686 13.492 1.00 94.62 217 THR A CA 1
ATOM 1740 C C . THR A 1 217 ? -24.413 -2.575 13.204 1.00 94.62 217 THR A C 1
ATOM 1742 O O . THR A 1 217 ? -25.492 -2.860 12.676 1.00 94.62 217 THR A O 1
ATOM 1745 N N . ALA A 1 218 ? -24.062 -1.314 13.472 1.00 93.12 218 ALA A N 1
ATOM 1746 C CA . ALA A 1 218 ? -24.874 -0.141 13.167 1.00 93.12 218 ALA A CA 1
ATOM 1747 C C . ALA A 1 218 ? -25.239 -0.049 11.676 1.00 93.12 218 ALA A C 1
ATOM 1749 O O . ALA A 1 218 ? -24.528 -0.554 10.801 1.00 93.12 218 ALA A O 1
ATOM 1750 N N . ASN A 1 219 ? -26.383 0.581 11.386 1.00 92.88 219 ASN A N 1
ATOM 1751 C CA . ASN A 1 219 ? -26.907 0.782 10.027 1.00 92.88 219 ASN A CA 1
ATOM 1752 C C . ASN A 1 219 ? -26.912 -0.512 9.187 1.00 92.88 219 ASN A C 1
ATOM 1754 O O . ASN A 1 219 ? -26.613 -0.534 7.991 1.00 92.88 219 ASN A O 1
ATOM 1758 N N . GLY A 1 220 ? -27.217 -1.629 9.856 1.00 91.75 220 GLY A N 1
ATOM 1759 C CA . GLY A 1 220 ? -27.234 -2.960 9.265 1.00 91.75 220 GLY A CA 1
ATOM 1760 C C . GLY A 1 220 ? -25.865 -3.440 8.792 1.00 91.75 220 GLY A C 1
ATOM 1761 O O . GLY A 1 220 ? -25.831 -4.192 7.828 1.00 91.75 220 GLY A O 1
ATOM 1762 N N . GLY A 1 221 ? -24.754 -2.996 9.384 1.00 94.31 221 GLY A N 1
ATOM 1763 C CA . GLY A 1 221 ? -23.387 -3.370 8.997 1.00 94.31 221 GLY A CA 1
ATOM 1764 C C . GLY A 1 221 ? -22.835 -2.585 7.805 1.00 94.31 221 GLY A C 1
ATOM 1765 O O . GLY A 1 221 ? -22.154 -3.156 6.952 1.00 94.31 221 GLY A O 1
ATOM 1766 N N . ALA A 1 222 ? -23.163 -1.294 7.706 1.00 96.06 222 ALA A N 1
ATOM 1767 C CA . ALA A 1 222 ? -22.707 -0.436 6.610 1.00 96.06 222 ALA A CA 1
ATOM 1768 C C . ALA A 1 222 ? -21.175 -0.284 6.580 1.00 96.06 222 ALA A C 1
ATOM 1770 O O . ALA A 1 222 ? -20.569 -0.476 5.528 1.00 96.06 222 ALA A O 1
ATOM 1771 N N . VAL A 1 223 ? -20.555 -0.029 7.739 1.00 97.19 223 VAL A N 1
ATOM 1772 C CA . VAL A 1 223 ? -19.102 0.165 7.895 1.00 97.19 223 VAL A CA 1
ATOM 1773 C C . VAL A 1 223 ? -18.281 -1.004 7.323 1.00 97.19 223 VAL A C 1
ATOM 1775 O O . VAL A 1 223 ? -17.466 -0.758 6.433 1.00 97.19 223 VAL A O 1
ATOM 1778 N N . PRO A 1 224 ? -18.476 -2.275 7.740 1.00 96.81 224 PRO A N 1
ATOM 1779 C CA . PRO A 1 224 ? -17.680 -3.381 7.206 1.00 96.81 224 PRO A CA 1
ATOM 1780 C C . PRO A 1 224 ? -17.919 -3.634 5.712 1.00 96.81 224 PRO A C 1
ATOM 1782 O O . PRO A 1 224 ? -16.959 -3.905 4.997 1.00 96.81 224 PRO A O 1
ATOM 1785 N N . ARG A 1 225 ? -19.155 -3.492 5.204 1.00 96.50 225 ARG A N 1
ATOM 1786 C CA . ARG A 1 225 ? -19.434 -3.649 3.762 1.00 96.50 225 ARG A CA 1
ATOM 1787 C C . ARG A 1 225 ? -18.752 -2.583 2.916 1.00 96.50 225 ARG A C 1
ATOM 1789 O O . ARG A 1 225 ? -18.231 -2.884 1.843 1.00 96.50 225 ARG A O 1
ATOM 1796 N N . LEU A 1 226 ? -18.780 -1.337 3.382 1.00 97.38 226 LEU A N 1
ATOM 1797 C CA . LEU A 1 226 ? -18.140 -0.232 2.686 1.00 97.38 226 LEU A CA 1
ATOM 1798 C C . LEU A 1 226 ? -16.619 -0.398 2.709 1.00 97.38 226 LEU A C 1
ATOM 1800 O O . LEU A 1 226 ? -15.991 -0.315 1.660 1.00 97.38 226 LEU A O 1
ATOM 1804 N N . ALA A 1 227 ? -16.041 -0.742 3.863 1.00 97.06 227 ALA A N 1
ATOM 1805 C CA . ALA A 1 227 ? -14.619 -1.055 3.975 1.00 97.06 227 ALA A CA 1
ATOM 1806 C C . ALA A 1 227 ? -14.205 -2.210 3.043 1.00 97.06 227 ALA A C 1
ATOM 1808 O O . ALA A 1 227 ? -13.182 -2.114 2.370 1.00 97.06 227 ALA A O 1
ATOM 1809 N N . GLU A 1 228 ? -15.006 -3.276 2.952 1.00 96.06 228 GLU A N 1
ATOM 1810 C CA . GLU A 1 228 ? -14.759 -4.405 2.049 1.00 96.06 228 GLU A CA 1
ATOM 1811 C C . GLU A 1 228 ? -14.834 -3.993 0.572 1.00 96.06 228 GLU A C 1
ATOM 1813 O O . GLU A 1 228 ? -13.967 -4.374 -0.216 1.00 96.06 228 GLU A O 1
ATOM 1818 N N . THR A 1 229 ? -15.819 -3.170 0.204 1.00 96.88 229 THR A N 1
ATOM 1819 C CA . THR A 1 229 ? -15.965 -2.634 -1.160 1.00 96.88 229 THR A CA 1
ATOM 1820 C C . THR A 1 229 ? -14.757 -1.776 -1.530 1.00 96.88 229 THR A C 1
ATOM 1822 O O . THR A 1 229 ? -14.092 -2.055 -2.527 1.00 96.88 229 THR A O 1
ATOM 1825 N N . ILE A 1 230 ? -14.396 -0.811 -0.676 1.00 96.69 230 ILE A N 1
ATOM 1826 C CA . ILE A 1 230 ? -13.225 0.056 -0.870 1.00 96.69 230 ILE A CA 1
ATOM 1827 C C . ILE A 1 230 ? -11.955 -0.781 -1.023 1.00 96.69 230 ILE A C 1
ATOM 1829 O O . ILE A 1 230 ? -11.148 -0.537 -1.922 1.00 96.69 230 ILE A O 1
ATOM 1833 N N . TYR A 1 231 ? -11.786 -1.800 -0.180 1.00 94.50 231 TYR A N 1
ATOM 1834 C CA . TYR A 1 231 ? -10.627 -2.684 -0.213 1.00 94.50 231 TYR A CA 1
ATOM 1835 C C . TYR A 1 231 ? -10.532 -3.491 -1.516 1.00 94.50 231 TYR A C 1
ATOM 1837 O O . TYR A 1 231 ? -9.496 -3.486 -2.194 1.00 94.50 231 TYR A O 1
ATOM 1845 N N . ASN A 1 232 ? -11.614 -4.185 -1.874 1.00 92.31 232 ASN A N 1
ATOM 1846 C CA . ASN A 1 232 ? -11.656 -5.111 -3.002 1.00 92.31 232 ASN A CA 1
ATOM 1847 C C . ASN A 1 232 ? -11.624 -4.372 -4.342 1.00 92.31 232 ASN A C 1
ATOM 1849 O O . ASN A 1 232 ? -10.846 -4.740 -5.224 1.00 92.31 232 ASN A O 1
ATOM 1853 N N . GLU A 1 233 ? -12.388 -3.292 -4.474 1.00 94.19 233 GLU A N 1
ATOM 1854 C CA . GLU A 1 233 ? -12.461 -2.493 -5.701 1.00 94.19 233 GLU A CA 1
ATOM 1855 C C . GLU A 1 233 ? -11.351 -1.440 -5.793 1.00 94.19 233 GLU A C 1
ATOM 1857 O O . GLU A 1 233 ? -11.178 -0.809 -6.835 1.00 94.19 233 GLU A O 1
ATOM 1862 N N . ARG A 1 234 ? -10.556 -1.269 -4.725 1.00 92.62 234 ARG A N 1
ATOM 1863 C CA . ARG A 1 234 ? -9.516 -0.232 -4.608 1.00 92.62 234 ARG A CA 1
ATOM 1864 C C . ARG A 1 234 ? -10.086 1.182 -4.766 1.00 92.62 234 ARG A C 1
ATOM 1866 O O . ARG A 1 234 ? -9.391 2.079 -5.250 1.00 92.62 234 ARG A O 1
ATOM 1873 N N . SER A 1 235 ? -11.333 1.407 -4.349 1.00 94.75 235 SER A N 1
ATOM 1874 C CA . SER A 1 235 ? -12.020 2.700 -4.448 1.00 94.75 235 SER A CA 1
ATOM 1875 C C . SER A 1 235 ? -11.652 3.638 -3.288 1.00 94.75 235 SER A C 1
ATOM 1877 O O . SER A 1 235 ? -12.482 4.273 -2.654 1.00 94.75 235 SER A O 1
ATOM 1879 N N . PHE A 1 236 ? -10.352 3.773 -3.030 1.00 94.38 236 PHE A N 1
ATOM 1880 C CA . PHE A 1 236 ? -9.763 4.509 -1.905 1.00 94.38 236 PHE A CA 1
ATOM 1881 C C . PHE A 1 236 ? -10.138 5.996 -1.803 1.00 94.38 236 PHE A C 1
ATOM 1883 O O . PHE A 1 236 ? -9.945 6.617 -0.765 1.00 94.38 236 PHE A O 1
ATOM 1890 N N . LYS A 1 237 ? -10.710 6.568 -2.862 1.00 92.44 237 LYS A N 1
ATOM 1891 C CA . LYS A 1 237 ? -11.321 7.904 -2.844 1.00 92.44 237 LYS A CA 1
ATOM 1892 C C . LYS A 1 237 ? -12.575 7.986 -1.955 1.00 92.44 237 LYS A C 1
ATOM 1894 O O . LYS A 1 237 ? -12.955 9.079 -1.558 1.00 92.44 237 LYS A O 1
ATOM 1899 N N . ASP A 1 238 ? -13.204 6.853 -1.642 1.00 95.56 238 ASP A N 1
ATOM 1900 C CA . ASP A 1 238 ? -14.444 6.781 -0.861 1.00 95.56 238 ASP A CA 1
ATOM 1901 C C . ASP A 1 238 ? -14.171 6.703 0.658 1.00 95.56 238 ASP A C 1
ATOM 1903 O O . ASP A 1 238 ? -15.077 6.441 1.446 1.00 95.56 238 ASP A O 1
ATOM 1907 N N . MET A 1 239 ? -12.932 6.956 1.100 1.00 96.25 239 MET A N 1
ATOM 1908 C CA . MET A 1 239 ? -12.559 6.975 2.523 1.00 96.25 239 MET A CA 1
ATOM 1909 C C . MET A 1 239 ? -13.325 8.027 3.334 1.00 96.25 239 MET A C 1
ATOM 1911 O O . MET A 1 239 ? -13.663 7.778 4.490 1.00 96.25 239 MET A O 1
ATOM 1915 N N . VAL A 1 240 ? -13.691 9.155 2.720 1.00 95.94 240 VAL A N 1
ATOM 1916 C CA . VAL A 1 240 ? -14.565 10.157 3.353 1.00 95.94 240 VAL A CA 1
ATOM 1917 C C . VAL A 1 240 ? -15.966 9.585 3.599 1.00 95.94 240 VAL A C 1
ATOM 1919 O O . VAL A 1 240 ? -16.520 9.768 4.675 1.00 95.94 240 VAL A O 1
ATOM 1922 N N . VAL A 1 241 ? -16.502 8.797 2.659 1.00 96.38 241 VAL A N 1
ATOM 1923 C CA . VAL A 1 241 ? -17.799 8.114 2.828 1.00 96.38 241 VAL A CA 1
ATOM 1924 C C . VAL A 1 241 ? -17.714 7.054 3.932 1.00 96.38 241 VAL A C 1
ATOM 1926 O O . VAL A 1 241 ? -18.668 6.844 4.680 1.00 96.38 241 VAL A O 1
ATOM 1929 N N . LEU A 1 242 ? -16.560 6.389 4.069 1.00 97.06 242 LEU A N 1
ATOM 1930 C CA . LEU A 1 242 ? -16.310 5.467 5.178 1.00 97.06 242 LEU A CA 1
ATOM 1931 C C . LEU A 1 242 ? -16.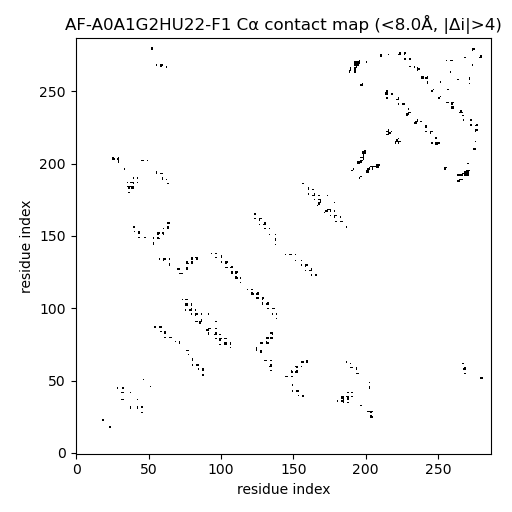299 6.188 6.529 1.00 97.06 242 LEU A C 1
ATOM 1933 O O . LEU A 1 242 ? -16.826 5.639 7.497 1.00 97.06 242 LEU A O 1
ATOM 1937 N N . TRP A 1 243 ? -15.739 7.400 6.596 1.00 96.81 243 TRP A N 1
ATOM 1938 C CA . TRP A 1 243 ? -15.833 8.235 7.793 1.00 96.81 243 TRP A CA 1
ATOM 1939 C C . TRP A 1 243 ? -17.282 8.581 8.132 1.00 96.81 243 TRP A C 1
ATOM 1941 O O . TRP A 1 243 ? -17.678 8.361 9.271 1.00 96.81 243 TRP A O 1
ATOM 1951 N N . ASP A 1 244 ? -18.081 9.041 7.168 1.00 97.00 244 ASP A N 1
ATOM 1952 C CA . ASP A 1 244 ? -19.481 9.406 7.423 1.00 97.00 244 ASP A CA 1
ATOM 1953 C C . ASP A 1 244 ? -20.257 8.223 8.033 1.00 97.00 244 ASP A C 1
ATOM 1955 O O . ASP A 1 244 ? -20.950 8.362 9.040 1.00 97.00 244 ASP A O 1
ATOM 1959 N N . ALA A 1 245 ? -20.056 7.014 7.496 1.00 97.06 245 ALA A N 1
ATOM 1960 C CA . ALA A 1 245 ? -20.660 5.798 8.039 1.00 97.06 245 ALA A CA 1
ATOM 1961 C C . ALA A 1 245 ? -20.166 5.449 9.459 1.00 97.06 245 ALA A C 1
ATOM 1963 O O . ALA A 1 245 ? -20.935 4.922 10.266 1.00 97.06 245 ALA A O 1
ATOM 1964 N N . LEU A 1 246 ? -18.892 5.707 9.771 1.00 96.81 246 LEU A N 1
ATOM 1965 C CA . LEU A 1 246 ? -18.326 5.521 11.112 1.00 96.81 246 LEU A CA 1
ATOM 1966 C C . LEU A 1 246 ? -18.892 6.542 12.107 1.00 96.81 246 LEU A C 1
ATOM 1968 O O . LEU A 1 246 ? -19.229 6.168 13.230 1.00 96.81 246 LEU A O 1
ATOM 1972 N N . GLU A 1 247 ? -19.013 7.804 11.703 1.00 96.94 247 GLU A N 1
ATOM 1973 C CA . GLU A 1 247 ? -19.577 8.887 12.511 1.00 96.94 247 GLU A CA 1
ATOM 1974 C C . GLU A 1 247 ? -21.051 8.612 12.839 1.00 96.94 247 GLU A C 1
ATOM 1976 O O . GLU A 1 247 ? -21.444 8.656 14.006 1.00 96.94 247 GLU A O 1
ATOM 1981 N N . GLU A 1 248 ? -21.846 8.198 11.848 1.00 96.31 248 GLU A N 1
ATOM 1982 C CA . GLU A 1 248 ? -23.234 7.758 12.048 1.00 96.31 248 GLU A CA 1
ATOM 1983 C C . GLU A 1 248 ? -23.348 6.538 12.973 1.00 96.31 248 GLU A C 1
ATOM 1985 O O . GLU A 1 248 ? -24.340 6.382 13.689 1.00 96.31 248 GLU A O 1
ATOM 1990 N N . ALA A 1 249 ? -22.334 5.671 12.976 1.00 95.81 249 ALA A N 1
ATOM 1991 C CA . ALA A 1 249 ? -22.252 4.524 13.871 1.00 95.81 249 ALA A CA 1
ATOM 1992 C C . ALA A 1 249 ? -21.750 4.879 15.287 1.00 95.81 249 ALA A C 1
ATOM 1994 O O . ALA A 1 249 ? -21.662 3.994 16.139 1.00 95.81 249 ALA A O 1
ATOM 1995 N N . GLY A 1 250 ? -21.438 6.153 15.552 1.00 94.38 250 GLY A N 1
ATOM 1996 C CA . GLY A 1 250 ? -21.020 6.661 16.859 1.00 94.38 250 GLY A CA 1
ATOM 1997 C C . GLY A 1 250 ? -19.506 6.699 17.089 1.00 94.38 250 GLY A C 1
ATOM 1998 O O . GLY A 1 250 ? -19.071 6.858 18.230 1.00 94.38 250 GLY A O 1
ATOM 1999 N N . CYS A 1 251 ? -18.679 6.548 16.051 1.00 94.25 251 CYS A N 1
ATOM 2000 C CA . CYS A 1 251 ? -17.231 6.708 16.171 1.00 94.25 251 CYS A CA 1
ATOM 2001 C C . CYS A 1 251 ? -16.858 8.183 16.379 1.00 94.25 251 CYS A C 1
ATOM 2003 O O . CYS A 1 251 ? -17.089 9.022 15.516 1.00 94.25 251 CYS A O 1
ATOM 2005 N N . THR A 1 252 ? -16.204 8.487 17.501 1.00 92.81 252 THR A N 1
ATOM 2006 C CA . THR A 1 252 ? -15.715 9.837 17.846 1.00 92.81 252 THR A CA 1
ATOM 2007 C C . THR A 1 252 ? -14.189 9.947 17.821 1.00 92.81 252 THR A C 1
ATOM 2009 O O . THR A 1 252 ? -13.619 10.929 18.294 1.00 92.81 252 THR A O 1
ATOM 2012 N N . ASN A 1 253 ? -13.500 8.926 17.301 1.00 89.69 253 ASN A N 1
ATOM 2013 C CA . ASN A 1 253 ? -12.045 8.894 17.292 1.00 89.69 253 ASN A CA 1
ATOM 2014 C C . ASN A 1 253 ? -11.473 9.875 16.254 1.00 89.69 253 ASN A C 1
ATOM 2016 O O . ASN A 1 253 ? -11.578 9.658 15.047 1.00 89.69 253 ASN A O 1
ATOM 2020 N N . GLU A 1 254 ? -10.823 10.927 16.746 1.00 88.75 254 GLU A N 1
ATOM 2021 C CA . GLU A 1 254 ? -10.284 12.009 15.918 1.00 88.75 254 GLU A CA 1
ATOM 2022 C C . GLU A 1 254 ? -9.133 11.555 15.004 1.00 88.75 254 GLU A C 1
ATOM 2024 O O . GLU A 1 254 ? -8.947 12.106 13.925 1.00 88.75 254 GLU A O 1
ATOM 2029 N N . GLU A 1 255 ? -8.379 10.522 15.376 1.00 86.00 255 GLU A N 1
ATOM 2030 C CA . GLU A 1 255 ? -7.286 10.024 14.536 1.00 86.00 255 GLU A CA 1
ATOM 2031 C C . GLU A 1 255 ? -7.803 9.206 13.343 1.00 86.00 255 GLU A C 1
ATOM 2033 O O . GLU A 1 255 ? -7.304 9.358 12.227 1.00 86.00 255 GLU A O 1
ATOM 2038 N N . ILE A 1 256 ? -8.858 8.400 13.538 1.00 89.81 256 ILE A N 1
ATOM 2039 C CA . ILE A 1 256 ? -9.581 7.754 12.427 1.00 89.81 256 ILE A CA 1
ATOM 2040 C C . ILE A 1 256 ? -10.153 8.826 11.494 1.00 89.81 256 ILE A C 1
ATOM 2042 O O . ILE A 1 256 ? -9.997 8.726 10.277 1.00 89.81 256 ILE A O 1
ATOM 2046 N N . ARG A 1 257 ? -10.764 9.875 12.059 1.00 92.81 257 ARG A N 1
ATOM 2047 C CA . ARG A 1 257 ? -11.307 10.997 11.289 1.00 92.81 257 ARG A CA 1
ATOM 2048 C C . ARG A 1 257 ? -10.244 11.678 10.436 1.00 92.81 257 ARG A C 1
ATOM 2050 O O . ARG A 1 257 ? -10.408 11.759 9.221 1.00 92.81 257 ARG A O 1
ATOM 2057 N N . LYS A 1 258 ? -9.158 12.149 11.059 1.00 89.88 258 LYS A N 1
ATOM 2058 C CA . LYS A 1 258 ? -8.053 12.836 10.374 1.00 89.88 258 LYS A CA 1
ATOM 2059 C C . LYS A 1 258 ? -7.464 11.985 9.259 1.00 89.88 258 LYS A C 1
ATOM 2061 O O . LYS A 1 258 ? -7.124 12.524 8.214 1.00 89.88 258 LYS A O 1
ATOM 2066 N N . HIS A 1 259 ? -7.352 10.675 9.470 1.00 90.81 259 HIS A N 1
ATOM 2067 C CA . HIS A 1 259 ? -6.857 9.774 8.441 1.00 90.81 259 HIS A CA 1
ATOM 2068 C C . HIS A 1 259 ? -7.830 9.660 7.263 1.00 90.81 259 HIS A C 1
ATOM 2070 O O . HIS A 1 259 ? -7.415 9.876 6.132 1.00 90.81 259 HIS A O 1
ATOM 2076 N N . CYS A 1 260 ? -9.112 9.370 7.510 1.00 93.44 260 CYS A N 1
ATOM 2077 C CA . CYS A 1 260 ? -10.111 9.204 6.448 1.00 93.44 260 CYS A CA 1
ATOM 2078 C C . CYS A 1 260 ? -10.414 10.497 5.674 1.00 93.44 260 CYS A C 1
ATOM 2080 O O . CYS A 1 260 ? -10.771 10.437 4.500 1.00 93.44 260 CYS A O 1
ATOM 2082 N N . GLN A 1 261 ? -10.326 11.651 6.342 1.00 92.19 261 GLN A N 1
ATOM 2083 C CA . GLN A 1 261 ? -10.581 12.971 5.755 1.00 92.19 261 GLN A CA 1
ATOM 2084 C C . GLN A 1 261 ? -9.308 13.663 5.246 1.00 92.19 261 GLN A C 1
ATOM 2086 O O . GLN A 1 261 ? -9.394 14.760 4.697 1.00 92.19 261 GLN A O 1
ATOM 2091 N N . GLY A 1 262 ? -8.133 13.069 5.456 1.00 86.62 262 GLY A N 1
ATOM 2092 C CA . GLY A 1 262 ? -6.865 13.642 5.027 1.00 86.62 262 GLY A CA 1
ATOM 2093 C C . GLY A 1 262 ? -6.645 13.514 3.519 1.00 86.62 262 GLY A C 1
ATOM 2094 O O . GLY A 1 262 ? -7.139 12.595 2.876 1.00 86.62 262 GLY A O 1
ATOM 2095 N N . ASP A 1 263 ? -5.805 14.387 2.961 1.00 80.19 263 ASP A N 1
ATOM 2096 C CA . ASP A 1 263 ? -5.417 14.355 1.538 1.00 80.19 263 ASP A CA 1
ATOM 2097 C C . ASP A 1 263 ? -4.386 13.249 1.208 1.00 80.19 263 ASP A C 1
ATOM 2099 O O . ASP A 1 263 ? -3.767 13.238 0.139 1.00 80.19 263 ASP A O 1
ATOM 2103 N N . GLY A 1 264 ? -4.140 12.335 2.149 1.00 79.62 264 GLY A N 1
ATOM 2104 C CA . GLY A 1 264 ? -3.184 11.245 1.999 1.00 79.62 264 GLY A CA 1
ATOM 2105 C C . GLY A 1 264 ? -3.637 10.225 0.953 1.00 79.62 264 GLY A C 1
ATOM 2106 O O . GLY A 1 264 ? -4.817 9.914 0.816 1.00 79.62 264 GLY A O 1
ATOM 2107 N N . GLN A 1 265 ? -2.685 9.661 0.208 1.00 88.50 265 GLN A N 1
ATOM 2108 C CA . GLN A 1 265 ? -2.991 8.544 -0.682 1.00 88.50 265 GLN A CA 1
ATOM 2109 C C . GLN A 1 265 ? -3.262 7.281 0.143 1.00 88.50 265 GLN A C 1
ATOM 2111 O O . GLN A 1 265 ? -2.355 6.783 0.807 1.00 88.50 265 GLN A O 1
ATOM 2116 N N . HIS A 1 266 ? -4.466 6.723 0.013 1.00 94.19 266 HIS A N 1
ATOM 2117 C CA . HIS A 1 266 ? -4.799 5.420 0.583 1.00 94.19 266 HIS A CA 1
ATOM 2118 C C . HIS A 1 266 ? -4.557 4.281 -0.410 1.00 94.19 266 HIS A C 1
ATOM 2120 O O . HIS A 1 266 ? -4.792 4.407 -1.619 1.00 94.19 266 HIS A O 1
ATOM 2126 N N . VAL A 1 267 ? -4.087 3.150 0.108 1.00 94.62 267 VAL A N 1
ATOM 2127 C CA . VAL A 1 267 ? -3.796 1.933 -0.650 1.00 94.62 267 VAL A CA 1
ATOM 2128 C C . VAL A 1 267 ? -4.274 0.687 0.099 1.00 94.62 267 VAL A C 1
ATOM 2130 O O . VAL A 1 267 ? -4.755 0.735 1.233 1.00 94.62 267 VAL A O 1
ATOM 2133 N N . ARG A 1 268 ? -4.154 -0.488 -0.536 1.00 92.56 268 ARG A N 1
ATOM 2134 C CA . ARG A 1 268 ? -4.410 -1.751 0.169 1.00 92.56 268 ARG A CA 1
ATOM 2135 C C . ARG A 1 268 ? -3.436 -1.874 1.330 1.00 92.56 268 ARG A C 1
ATOM 2137 O O . ARG A 1 268 ? -2.231 -1.728 1.148 1.00 92.56 268 ARG A O 1
ATOM 2144 N N . GLY A 1 269 ? -3.979 -2.173 2.502 1.00 89.50 269 GLY A N 1
ATOM 2145 C CA . GLY A 1 269 ? -3.236 -2.135 3.752 1.00 89.50 269 GLY A CA 1
ATOM 2146 C C . GLY A 1 269 ? -3.496 -0.894 4.590 1.00 89.50 269 GLY A C 1
ATOM 2147 O O . GLY A 1 269 ? -3.009 -0.890 5.718 1.00 89.50 269 GLY A O 1
ATOM 2148 N N . CYS A 1 270 ? -4.270 0.084 4.091 1.00 93.25 270 CYS A N 1
ATOM 2149 C CA . CYS A 1 270 ? -4.785 1.210 4.872 1.00 93.25 270 CYS A CA 1
ATOM 2150 C C . CYS A 1 270 ? -5.207 0.739 6.267 1.00 93.25 270 CYS A C 1
ATOM 2152 O O . CYS A 1 270 ? -6.031 -0.172 6.412 1.00 93.25 270 CYS A O 1
ATOM 2154 N N . TRP A 1 271 ? -4.607 1.322 7.300 1.00 89.75 271 TRP A N 1
ATOM 2155 C CA . TRP A 1 271 ? -4.727 0.824 8.663 1.00 89.75 271 TRP A CA 1
ATOM 2156 C C . TRP A 1 271 ? -6.158 0.916 9.205 1.00 89.75 271 TRP A C 1
ATOM 2158 O O . TRP A 1 271 ? -6.536 0.039 9.977 1.00 89.75 271 TRP A O 1
ATOM 2168 N N . VAL A 1 272 ? -6.965 1.903 8.787 1.00 91.69 272 VAL A N 1
ATOM 2169 C CA . VAL A 1 272 ? -8.386 2.008 9.179 1.00 91.69 272 VAL A CA 1
ATOM 2170 C C . VAL A 1 272 ? -9.196 0.869 8.570 1.00 91.69 272 VAL A C 1
ATOM 2172 O O . VAL A 1 272 ? -9.967 0.211 9.267 1.00 91.69 272 VAL A O 1
ATOM 2175 N N . ILE A 1 273 ? -8.995 0.584 7.283 1.00 93.62 273 ILE A N 1
ATOM 2176 C CA . ILE A 1 273 ? -9.689 -0.518 6.611 1.00 93.62 273 ILE A CA 1
ATOM 2177 C C . ILE A 1 273 ? -9.251 -1.858 7.208 1.00 93.62 273 ILE A C 1
ATOM 2179 O O . ILE A 1 273 ? -10.093 -2.684 7.554 1.00 93.62 273 ILE A O 1
ATOM 2183 N N . ASP A 1 274 ? -7.945 -2.072 7.379 1.00 90.12 274 ASP A N 1
ATOM 2184 C CA . ASP A 1 274 ? -7.416 -3.293 7.989 1.00 90.12 274 ASP A CA 1
ATOM 2185 C C . ASP A 1 274 ? -7.868 -3.443 9.449 1.00 90.12 274 ASP A C 1
ATOM 2187 O O . ASP A 1 274 ? -8.092 -4.563 9.908 1.00 90.12 274 ASP A O 1
ATOM 2191 N N . LEU A 1 275 ? -8.037 -2.334 10.178 1.00 87.94 275 LEU A N 1
ATOM 2192 C CA . LEU A 1 275 ? -8.643 -2.319 11.503 1.00 87.94 275 LEU A CA 1
ATOM 2193 C C . LEU A 1 275 ? -10.067 -2.873 11.411 1.00 87.94 275 LEU A C 1
ATOM 2195 O O . LEU A 1 275 ? -10.318 -3.915 12.016 1.00 87.94 275 LEU A O 1
ATOM 2199 N N . ILE A 1 276 ? -10.948 -2.237 10.629 1.00 91.94 276 ILE A N 1
ATOM 2200 C CA . ILE A 1 276 ? -12.377 -2.583 10.479 1.00 91.94 276 ILE A CA 1
ATOM 2201 C C . ILE A 1 276 ? -12.571 -4.028 10.014 1.00 91.94 276 ILE A C 1
ATOM 2203 O O . ILE A 1 276 ? -13.353 -4.774 10.603 1.00 91.94 276 ILE A O 1
ATOM 2207 N N . LEU A 1 277 ? -11.831 -4.434 8.980 1.00 91.31 277 LEU A N 1
ATOM 2208 C CA . LEU A 1 277 ? -11.876 -5.784 8.414 1.00 91.31 277 LEU A CA 1
ATOM 2209 C C . LEU A 1 277 ? -11.099 -6.805 9.253 1.00 91.31 277 LEU A C 1
ATOM 2211 O O . LEU A 1 277 ? -11.056 -7.982 8.902 1.00 91.31 277 LEU A O 1
ATOM 2215 N N . GLN A 1 278 ? -10.459 -6.363 10.340 1.00 85.88 278 GLN A N 1
ATOM 2216 C CA . GLN A 1 278 ? -9.631 -7.183 11.223 1.00 85.88 278 GLN A CA 1
ATOM 2217 C C . GLN A 1 278 ? -8.512 -7.930 10.468 1.00 85.88 278 GLN A C 1
ATOM 2219 O O . GLN A 1 278 ? -8.056 -9.000 10.873 1.00 85.88 278 GLN A O 1
ATOM 2224 N N . LYS A 1 279 ? -8.006 -7.328 9.384 1.00 78.25 279 LYS A N 1
ATOM 2225 C CA . LYS A 1 279 ? -6.878 -7.808 8.576 1.00 78.25 279 LYS A CA 1
ATOM 2226 C C . LYS A 1 279 ? -5.559 -7.452 9.267 1.00 78.25 279 LYS A C 1
ATOM 2228 O O . LYS A 1 279 ? -4.814 -6.577 8.838 1.00 78.25 279 LYS A O 1
ATOM 2233 N N . GLY A 1 280 ? -5.285 -8.112 10.388 1.00 63.16 280 GLY A N 1
ATOM 2234 C CA . GLY A 1 280 ? -4.120 -7.811 11.227 1.00 63.16 280 GLY A CA 1
ATOM 2235 C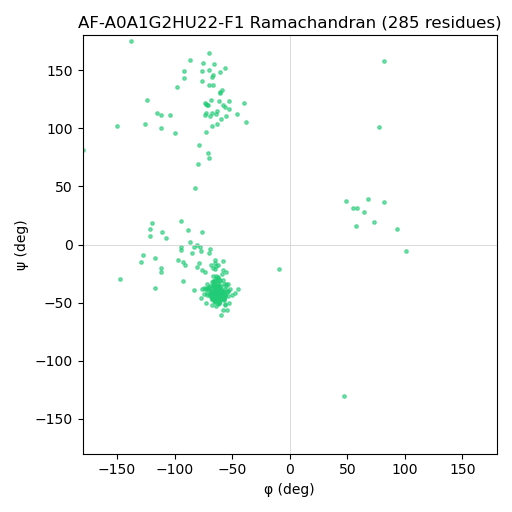 C . GLY A 1 280 ? -3.113 -8.943 11.355 1.00 63.16 280 GLY A C 1
ATOM 2236 O O . GLY A 1 280 ? -1.911 -8.689 11.372 1.00 63.16 280 GLY A O 1
ATOM 2237 N N . GLU A 1 281 ? -3.569 -10.190 11.437 1.00 52.72 281 GLU A N 1
ATOM 2238 C CA . GLU A 1 281 ? -2.723 -11.279 11.917 1.00 52.72 281 GLU A CA 1
ATOM 2239 C C . GLU A 1 281 ? -3.124 -12.598 11.259 1.00 52.72 281 GLU A C 1
ATOM 2241 O O . GLU A 1 281 ? -4.067 -13.258 11.681 1.00 52.72 281 GLU A O 1
ATOM 2246 N N . ALA A 1 282 ? -2.356 -13.040 10.262 1.00 35.03 282 ALA A N 1
ATOM 2247 C CA . ALA A 1 282 ? -2.212 -14.472 10.051 1.00 35.03 282 ALA A CA 1
ATOM 2248 C C . ALA A 1 282 ? -1.363 -15.015 11.213 1.00 35.03 282 ALA A C 1
ATOM 2250 O O . ALA A 1 282 ? -0.154 -15.201 11.090 1.00 35.03 282 ALA A O 1
ATOM 2251 N N . ARG A 1 283 ? -1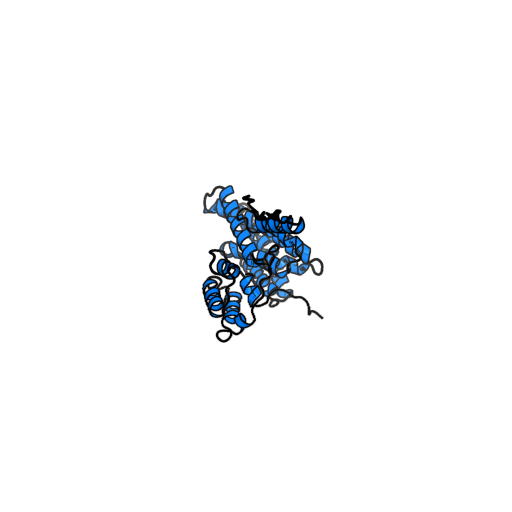.985 -15.212 12.377 1.00 35.38 283 ARG A N 1
ATOM 2252 C CA . ARG A 1 283 ? -1.521 -16.206 13.341 1.00 35.38 283 ARG A CA 1
ATOM 2253 C C . ARG A 1 283 ? -2.477 -17.391 13.245 1.00 35.38 283 ARG A C 1
ATOM 2255 O O . ARG A 1 283 ? -3.621 -17.294 13.661 1.00 35.38 283 ARG A O 1
ATOM 2262 N N . GLN A 1 284 ? -1.924 -18.494 12.732 1.00 35.94 284 GLN A N 1
ATOM 2263 C CA . GLN A 1 284 ? -2.422 -19.873 12.800 1.00 35.94 284 GLN A CA 1
ATOM 2264 C C . GLN A 1 284 ? -3.569 -20.245 11.845 1.00 35.94 284 GLN A C 1
ATOM 2266 O O . GLN A 1 284 ? -4.736 -19.990 12.116 1.00 35.94 284 GLN A O 1
ATOM 2271 N N . ASN A 1 285 ? -3.219 -20.933 10.751 1.00 27.16 285 ASN A N 1
ATOM 2272 C CA . ASN A 1 285 ? -3.613 -22.331 10.516 1.00 27.16 285 ASN A CA 1
ATOM 2273 C C . ASN A 1 285 ? -3.037 -22.827 9.179 1.00 27.16 285 ASN A C 1
ATOM 2275 O O . ASN A 1 285 ? -3.750 -22.908 8.185 1.00 27.16 285 ASN A O 1
ATOM 2279 N N . GLU A 1 286 ? -1.767 -23.222 9.179 1.00 27.53 286 GLU A N 1
ATOM 2280 C CA . GLU A 1 286 ? -1.310 -24.280 8.277 1.00 27.53 286 GLU A CA 1
ATOM 2281 C C . GLU A 1 286 ? -0.956 -25.473 9.164 1.00 27.53 286 GLU A C 1
ATOM 2283 O O . GLU A 1 286 ? -0.094 -25.392 10.040 1.00 27.53 286 GLU A O 1
ATOM 2288 N N . LYS A 1 287 ? -1.778 -26.515 9.030 1.00 30.33 287 LYS A N 1
ATOM 2289 C CA . LYS A 1 287 ? -1.496 -27.866 9.508 1.00 30.33 287 LYS A CA 1
ATOM 2290 C C . LYS A 1 287 ? -0.521 -28.536 8.557 1.00 30.33 287 LYS A C 1
ATOM 2292 O O . LYS A 1 287 ? -0.654 -28.273 7.343 1.00 30.33 287 LYS A O 1
#

Radius of gyration: 23.92 Å; Cα contacts (8 Å, |Δi|>4): 320; chains: 1; bounding box: 50×70×101 Å

Foldseek 3Di:
DDDDDDDDDPPPDPDPPPQDPLLVVLVVLLCLLPPLQRFLLVNLVSVLVQPFDLLLLLQLLLVLLVVCVVVQPDVLLVQLSVLLVCVSVVNHDPVSLVVSLVSLVVQLVVLVPDDPVCVLVSVLSNLSSVSSNLSRVLSVPPPVNSVSSSVSSSVNLVSSLVNQLSVCVVPPVDDSVVSNSVSRSLSSLSCCQQQHSAPVRNSRDDDHDDDDVLLCPPPNRPLLVVLVCCQVVVVLVCLQVSVVSSVNSPDPDVRSVCLSPDPGDHGRNGVNSCNNNVVGDPDDDDD

Secondary structure (DSSP, 8-state):
--------------------HHHHHHHHHHHHHH-TTS-HHHHHHHHHTTT--HHHHHHHHHHHHHTTGGG--SHHHHHHHHHHHHHHTT-S-HHHHHHHHHHHHHHHHHHHT--GGGHHHHHHHHHHHHHHHHTTGGGGGGGGHHHHHHHHHHHHHHHHHHHHHHHHHHHT---HHHHHHHHHHHHHHHHHHHH-SSTTTSSS-SS--PPPHHHHHGGGTHHHHHHHHHHHHT-GGGHHHHHHHHHHTT---HHHHHHHHSSPPP-TT-HHHHHHTTTT---S---

Organism: NCBI:txid1802204

Sequence (287 aa):
MAETSLTEQNPEENSPEEISPEELERRDREQQWLDPENTSENMLRLVRRMGLSRRKYRLFINACCRSVWSSMIDERCRETVEVADRYIEGISTDKEAYGALHGVNNANQEALSATEDNIMNSSLQISLTYLAARSILWINNGDYEDDLSWAGAMATVGDLTSVKQYLAKRFRGSHRSEADTLEMRSQGNLLRDIFGDTSKYNPFSKEKIVIDPTWLTANGGAVPRLAETIYNERSFKDMVVLWDALEEAGCTNEEIRKHCQGDGQHVRGCWVIDLILQKGEARQNEK

Mean predicted aligned error: 9.07 Å

pLDDT: mean 81.23, std 16.58, range [27.16, 97.38]